Protein AF-A0A9J7M5E4-F1 (afdb_monomer_lite)

Sequence (323 aa):
MAKVKEAIEAEDEYDESFTDQPEGATCDPRTSIILPTDLKPAFHIVVKYMHDKWMELGYHLGLEHPDIIGTEKRFHGDTKACCRSVLSQWKDKNGRRATWIQLQKIVTETGNKDVSEKLQKKLCCFNEKYWKDPMDMAVFLSEDVVYDMYASSGDPQFMMYLESIVFGDYFTHALQVESNEQSEQQVAKSKELRESYDALNSEKARYLKLRMLKCRMMLKEENDRMERELGLIPAIEDNMPGPFKVIERESRQKNHDSGFESTATKSHTGSSADPSLARAKDKVPINDTVDELDEDSSSDEASYQTASDGESTDFNDVKWFEQ

Radius of gyration: 44.71 Å; chains: 1; bounding box: 123×90×119 Å

Organism: Branchiostoma floridae (NCBI:txid7739)

Foldseek 3Di:
DPPPPPDDPDDDPDDPDDDDDDPDDPDDPPDDLPPPPPCVVVLVLCLVPPLVVLLLLLVLLVHDPVVLVVLCVVVVNRSSSSSSVSLVVSCVVCPPNPHLVSSLVSCVVSVNPVSSVVSVVVSVVVCVVPPPDPLSVLVRDDPVRLVVVCVPPVDPVSVVVNCCRNCPPPVCPVCVVVVVVVVVVVVVVVVVVVVVVVVVVVVVVVVVVVVVVVVVVVVVVVVVVVCVVVCVPPPPPVPDPDDDDDPPDPPPPPPPPDDDDDDDDDDDDDDDDDDDDDDDDDDDDDDDDDDDDDDDDDDDDPDDDDDDDDDDDDPPDDDDDDD

Secondary structure (DSSP, 8-state):
--SSSSSSS-------------TT----SS----S----HHHHHHHHHHHGGGHHHHHHHTT--HHHHHHHHHHTTT-HHHHHHHHHHHHHHHHGGG--HHHHHHHHHHTT-HHHHHHHHHHHHHHHHHH-SSHHHHTTTS-HHHHHHHHHHH--HHHHHHHHHHHTTTHHHHHHHHHHHHHHHHHHHHHHHHHHHHHHHHHHHHHHHHHHHHHHHHHHHHHHHHHHHHTT-S----S---------------------------------------------PPP-------------------------------------

Structure (mmCIF, N/CA/C/O backbone):
data_AF-A0A9J7M5E4-F1
#
_entry.id   AF-A0A9J7M5E4-F1
#
loop_
_atom_site.group_PDB
_atom_site.id
_atom_site.type_symbol
_atom_site.label_atom_id
_atom_site.label_alt_id
_atom_site.label_comp_id
_atom_site.label_asym_id
_atom_site.label_entity_id
_atom_site.label_seq_id
_atom_site.pdbx_PDB_ins_code
_atom_site.Cartn_x
_atom_site.Cartn_y
_atom_site.Cartn_z
_atom_site.occupancy
_atom_site.B_iso_or_equiv
_atom_site.auth_seq_id
_atom_site.auth_comp_id
_atom_site.auth_asym_id
_atom_site.auth_atom_id
_atom_site.pdbx_PDB_model_num
ATOM 1 N N . MET A 1 1 ? 49.830 16.038 -19.938 1.00 50.06 1 MET A N 1
ATOM 2 C CA . MET A 1 1 ? 48.441 15.530 -19.925 1.00 50.06 1 MET A CA 1
ATOM 3 C C . MET A 1 1 ? 48.032 15.158 -18.498 1.00 50.06 1 MET A C 1
ATOM 5 O O . MET A 1 1 ? 47.937 13.985 -18.180 1.00 50.06 1 MET A O 1
ATOM 9 N N . ALA A 1 2 ? 47.851 16.146 -17.614 1.00 52.88 2 ALA A N 1
ATOM 10 C CA . ALA A 1 2 ? 47.502 15.905 -16.203 1.00 52.88 2 ALA A CA 1
ATOM 11 C C . ALA A 1 2 ? 46.585 17.001 -15.616 1.00 52.88 2 ALA A C 1
ATOM 13 O O . ALA A 1 2 ? 46.609 17.248 -14.421 1.00 52.88 2 ALA A O 1
ATOM 14 N N . LYS A 1 3 ? 45.806 17.698 -16.458 1.00 52.09 3 LYS A N 1
ATOM 15 C CA . LYS A 1 3 ? 44.914 18.798 -16.033 1.00 52.09 3 LYS A CA 1
ATOM 16 C C . LYS A 1 3 ? 43.505 18.741 -16.645 1.00 52.09 3 LYS A C 1
ATOM 18 O O . LYS A 1 3 ? 42.836 19.755 -16.728 1.00 52.09 3 LYS A O 1
ATOM 23 N N . VAL A 1 4 ? 43.056 17.568 -17.100 1.00 51.84 4 VAL A N 1
ATOM 24 C CA . VAL A 1 4 ? 41.719 17.400 -17.725 1.00 51.84 4 VAL A CA 1
ATOM 25 C C . VAL A 1 4 ? 40.828 16.445 -16.913 1.00 51.84 4 VAL A C 1
ATOM 27 O O . VAL A 1 4 ? 39.781 16.025 -17.377 1.00 51.84 4 VAL A O 1
ATOM 30 N N . LYS A 1 5 ? 41.222 16.076 -15.686 1.00 52.19 5 LYS A N 1
ATOM 31 C CA . LYS A 1 5 ? 40.488 15.084 -14.877 1.00 52.19 5 LYS A CA 1
ATOM 32 C C . LYS A 1 5 ? 39.751 15.660 -13.662 1.00 52.19 5 LYS A C 1
ATOM 34 O O . LYS A 1 5 ? 39.233 14.895 -12.865 1.00 52.19 5 LYS A O 1
ATOM 39 N N . GLU A 1 6 ? 39.687 16.980 -13.539 1.00 52.88 6 GLU A N 1
ATOM 40 C CA . GLU A 1 6 ? 39.149 17.684 -12.367 1.00 52.88 6 GLU A CA 1
ATOM 41 C C . GLU A 1 6 ? 38.099 18.713 -12.816 1.00 52.88 6 GLU A C 1
ATOM 43 O O . GLU A 1 6 ? 38.277 19.915 -12.665 1.00 52.88 6 GLU A O 1
ATOM 48 N N . ALA A 1 7 ? 37.054 18.243 -13.506 1.00 50.16 7 ALA A N 1
ATOM 49 C CA . ALA A 1 7 ? 35.954 19.099 -13.966 1.00 50.16 7 ALA A CA 1
ATOM 50 C C . ALA A 1 7 ? 34.604 18.366 -14.146 1.00 50.16 7 ALA A C 1
ATOM 52 O O . ALA A 1 7 ? 33.733 18.890 -14.824 1.00 50.16 7 ALA A O 1
ATOM 53 N N . ILE A 1 8 ? 34.412 17.158 -13.590 1.00 55.53 8 ILE A N 1
ATOM 54 C CA . ILE A 1 8 ? 33.174 16.362 -13.803 1.00 55.53 8 ILE A CA 1
ATOM 55 C C . ILE A 1 8 ? 32.394 16.103 -12.489 1.00 55.53 8 ILE A C 1
ATOM 57 O O . ILE A 1 8 ? 31.440 15.340 -12.476 1.00 55.53 8 ILE A O 1
ATOM 61 N N . GLU A 1 9 ? 32.730 16.755 -11.369 1.00 55.59 9 GLU A N 1
ATOM 62 C CA . GLU A 1 9 ? 32.043 16.520 -10.074 1.00 55.59 9 GLU A CA 1
ATOM 63 C C . GLU A 1 9 ? 31.266 17.722 -9.510 1.00 55.59 9 GLU A C 1
ATOM 65 O O . GLU A 1 9 ? 30.855 17.701 -8.354 1.00 55.59 9 GLU A O 1
ATOM 70 N N . ALA A 1 10 ? 31.006 18.759 -10.306 1.00 57.06 10 ALA A N 1
ATOM 71 C CA . ALA A 1 10 ? 30.236 19.916 -9.856 1.00 57.06 10 ALA A CA 1
ATOM 72 C C . ALA A 1 10 ? 29.068 20.183 -10.806 1.00 57.06 10 ALA A C 1
ATOM 74 O O . ALA A 1 10 ? 29.222 20.993 -11.705 1.00 57.06 10 ALA A O 1
ATOM 75 N N . GLU A 1 11 ? 27.954 19.466 -10.633 1.00 57.91 11 GLU A N 1
ATOM 76 C CA . GLU A 1 11 ? 26.596 19.882 -11.031 1.00 57.91 11 GLU A CA 1
ATOM 77 C C . GLU A 1 11 ? 25.598 18.767 -10.667 1.00 57.91 11 GLU A C 1
ATOM 79 O O . GLU A 1 11 ? 25.537 17.741 -11.332 1.00 57.91 11 GLU A O 1
ATOM 84 N N . ASP A 1 12 ? 24.875 18.942 -9.557 1.00 45.66 12 ASP A N 1
ATOM 85 C CA . ASP A 1 12 ? 23.551 18.342 -9.289 1.00 45.66 12 ASP A CA 1
ATOM 86 C C . ASP A 1 12 ? 22.913 19.055 -8.063 1.00 45.66 12 ASP A C 1
ATOM 88 O O . ASP A 1 12 ? 22.283 18.442 -7.199 1.00 45.66 12 ASP A O 1
ATOM 92 N N . GLU A 1 13 ? 23.093 20.381 -7.958 1.00 57.09 13 GLU A N 1
ATOM 93 C CA . GLU A 1 13 ? 22.303 21.232 -7.057 1.00 57.09 13 GLU A CA 1
ATOM 94 C C . GLU A 1 13 ? 21.035 21.637 -7.819 1.00 57.09 13 GLU A C 1
ATOM 96 O O . GLU A 1 13 ? 21.023 22.575 -8.612 1.00 57.09 13 GLU A O 1
ATOM 101 N N . TYR A 1 14 ? 19.991 20.819 -7.677 1.00 51.94 14 TYR A N 1
ATOM 102 C CA . TYR A 1 14 ? 18.705 21.025 -8.338 1.00 51.94 14 TYR A CA 1
ATOM 103 C C . TYR A 1 14 ? 17.905 22.090 -7.572 1.00 51.94 14 TYR A C 1
ATOM 105 O O . TYR A 1 14 ? 17.513 21.877 -6.426 1.00 51.94 14 TYR A O 1
ATOM 113 N N . ASP A 1 15 ? 17.680 23.227 -8.224 1.00 49.75 15 ASP A N 1
ATOM 114 C CA . ASP A 1 15 ? 16.858 24.351 -7.773 1.00 49.75 15 ASP A CA 1
ATOM 115 C C . ASP A 1 15 ? 15.370 23.932 -7.719 1.00 49.75 15 ASP A C 1
ATOM 117 O O . ASP A 1 15 ? 14.763 23.598 -8.740 1.00 49.75 15 ASP A O 1
ATOM 121 N N . GLU A 1 16 ? 14.782 23.897 -6.518 1.00 48.75 16 GLU A N 1
ATOM 122 C CA . GLU A 1 16 ? 13.350 23.647 -6.271 1.00 48.75 16 GLU A CA 1
ATOM 123 C C . GLU A 1 16 ? 12.501 24.917 -6.485 1.00 48.75 16 GLU A C 1
ATOM 125 O O . GLU A 1 16 ? 11.650 25.263 -5.662 1.00 48.75 16 GLU A O 1
ATOM 130 N N . SER A 1 17 ? 12.695 25.632 -7.591 1.00 61.62 17 SER A N 1
ATOM 131 C CA . SER A 1 17 ? 11.812 26.737 -7.961 1.00 61.62 17 SER A CA 1
ATOM 132 C C . SER A 1 17 ? 10.924 26.373 -9.157 1.00 61.62 17 SER A C 1
ATOM 134 O O . SER A 1 17 ? 11.393 26.034 -10.239 1.00 61.62 17 SER A O 1
ATOM 136 N N . PHE A 1 18 ? 9.609 26.521 -8.936 1.00 46.97 18 PHE A N 1
ATOM 137 C CA . PHE A 1 18 ? 8.551 26.758 -9.931 1.00 46.97 18 PHE A CA 1
ATOM 138 C C . PHE A 1 18 ? 7.698 25.566 -10.424 1.00 46.97 18 PHE A C 1
ATOM 140 O O . PHE A 1 18 ? 8.161 24.709 -11.167 1.00 46.97 18 PHE A O 1
ATOM 147 N N . THR A 1 19 ? 6.400 25.586 -10.078 1.00 43.44 19 THR A N 1
ATOM 148 C CA . THR A 1 19 ? 5.291 25.847 -11.028 1.00 43.44 19 THR A CA 1
ATOM 149 C C . THR A 1 19 ? 4.017 26.209 -10.261 1.00 43.44 19 THR A C 1
ATOM 151 O O . THR A 1 19 ? 3.543 25.412 -9.449 1.00 43.44 19 THR A O 1
ATOM 154 N N . ASP A 1 20 ? 3.460 27.381 -10.567 1.00 48.50 20 ASP A N 1
ATOM 155 C CA . ASP A 1 20 ? 2.118 27.817 -10.179 1.00 48.50 20 ASP A CA 1
ATOM 156 C C . ASP A 1 20 ? 1.051 26.802 -10.630 1.00 48.50 20 ASP A C 1
ATOM 158 O O . ASP A 1 20 ? 1.034 26.360 -11.783 1.00 48.50 20 ASP A O 1
ATOM 162 N N . GLN A 1 21 ? 0.163 26.414 -9.711 1.00 44.59 21 GLN A N 1
ATOM 163 C CA . GLN A 1 21 ? -0.993 25.569 -10.011 1.00 44.59 21 GLN A CA 1
ATOM 164 C C . GLN A 1 21 ? -2.113 26.396 -10.664 1.00 44.59 21 GLN A C 1
ATOM 166 O O . GLN A 1 21 ? -2.403 27.496 -10.195 1.00 44.59 21 GLN A O 1
ATOM 171 N N . PRO A 1 22 ? -2.812 25.867 -11.685 1.00 52.72 22 PRO A N 1
ATOM 172 C CA . PRO A 1 22 ? -4.042 26.471 -12.177 1.00 52.72 22 PRO A CA 1
ATOM 173 C C . PRO A 1 22 ? -5.178 26.268 -11.163 1.00 52.72 22 PRO A C 1
ATOM 175 O O . PRO A 1 22 ? -5.638 25.149 -10.923 1.00 52.72 22 PRO A O 1
ATOM 178 N N . GLU A 1 23 ? -5.634 27.371 -10.575 1.00 49.31 23 GLU A N 1
ATOM 179 C CA . GLU A 1 23 ? -6.859 27.453 -9.782 1.00 49.31 23 GLU A CA 1
ATOM 180 C C . GLU A 1 23 ? -8.067 27.225 -10.708 1.00 49.31 23 GLU A C 1
ATOM 182 O O . GLU A 1 23 ? -8.362 28.059 -11.562 1.00 49.31 23 GLU A O 1
ATOM 187 N N . GLY A 1 24 ? -8.759 26.085 -10.591 1.00 58.66 24 GLY A N 1
ATOM 188 C CA . GLY A 1 24 ? -10.016 25.897 -11.331 1.00 58.66 24 GLY A CA 1
ATOM 189 C C . GLY A 1 24 ? -10.541 24.479 -11.554 1.00 58.66 24 GLY A C 1
ATOM 190 O O . GLY A 1 24 ? -11.601 24.337 -12.155 1.00 58.66 24 GLY A O 1
ATOM 191 N N . ALA A 1 25 ? -9.872 23.420 -11.090 1.00 43.00 25 ALA A N 1
ATOM 192 C CA . ALA A 1 25 ? -10.435 22.070 -11.172 1.00 43.00 25 ALA A CA 1
ATOM 193 C C . ALA A 1 25 ? -11.274 21.762 -9.921 1.00 43.00 25 ALA A C 1
ATOM 195 O O . ALA A 1 25 ? -10.734 21.511 -8.844 1.00 43.00 25 ALA A O 1
ATOM 196 N N . THR A 1 26 ? -12.602 21.777 -10.050 1.00 51.16 26 THR A N 1
ATOM 197 C CA . THR A 1 26 ? -13.514 21.266 -9.020 1.00 51.16 26 THR A CA 1
ATOM 198 C C . THR A 1 26 ? -13.390 19.743 -8.964 1.00 51.16 26 THR A C 1
ATOM 200 O O . THR A 1 26 ? -14.006 19.025 -9.751 1.00 51.16 26 THR A O 1
ATOM 203 N N . CYS A 1 27 ? -12.541 19.252 -8.066 1.00 38.81 27 CYS A N 1
ATOM 204 C CA . CYS A 1 27 ? -12.394 17.830 -7.783 1.00 38.81 27 CYS A CA 1
ATOM 205 C C . CYS A 1 27 ? -13.574 17.349 -6.929 1.00 38.81 27 CYS A C 1
ATOM 207 O O . CYS A 1 27 ? -13.788 17.839 -5.821 1.00 38.81 27 CYS A O 1
ATOM 209 N N . ASP A 1 28 ? -14.323 16.384 -7.456 1.00 40.28 28 ASP A N 1
ATOM 210 C CA . ASP A 1 28 ? -15.361 15.645 -6.740 1.00 40.28 28 ASP A CA 1
ATOM 211 C C . ASP A 1 28 ? -14.744 14.934 -5.508 1.00 40.28 28 ASP A C 1
ATOM 213 O O . ASP A 1 28 ? -13.788 14.164 -5.661 1.00 40.28 28 ASP A O 1
ATOM 217 N N . PRO A 1 29 ? -15.213 15.205 -4.272 1.00 46.97 29 PRO A N 1
ATOM 218 C CA . PRO A 1 29 ? -14.564 14.741 -3.045 1.00 46.97 29 PRO A CA 1
ATOM 219 C C . PRO A 1 29 ? -14.827 13.268 -2.702 1.00 46.97 29 PRO A C 1
ATOM 221 O O . PRO A 1 29 ? -14.389 12.798 -1.652 1.00 46.97 29 PRO A O 1
ATOM 224 N N . ARG A 1 30 ? -15.518 12.503 -3.551 1.00 40.78 30 ARG A N 1
ATOM 225 C CA . ARG A 1 30 ? -15.749 11.077 -3.303 1.00 40.78 30 ARG A CA 1
ATOM 226 C C . ARG A 1 30 ? -14.789 10.235 -4.145 1.00 40.78 30 ARG A C 1
ATOM 228 O O . ARG A 1 30 ? -14.910 10.157 -5.362 1.00 40.78 30 ARG A O 1
ATOM 235 N N . THR A 1 31 ? -13.872 9.541 -3.462 1.00 45.09 31 THR A N 1
ATOM 236 C CA . THR A 1 31 ? -12.949 8.496 -3.977 1.00 45.09 31 THR A CA 1
ATOM 237 C C . THR A 1 31 ? -11.601 8.933 -4.577 1.00 45.09 31 THR A C 1
ATOM 239 O O . THR A 1 31 ? -11.056 8.265 -5.454 1.00 45.09 31 THR A O 1
ATOM 242 N N . SER A 1 32 ? -10.980 10.001 -4.068 1.00 41.41 32 SER A N 1
ATOM 243 C CA . SER A 1 32 ? -9.556 10.255 -4.345 1.00 41.41 32 SER A CA 1
ATOM 244 C C . SER A 1 32 ? -8.684 9.570 -3.294 1.00 41.41 32 SER A C 1
ATOM 246 O O . SER A 1 32 ? -8.347 10.155 -2.272 1.00 41.41 32 SER A O 1
ATOM 248 N N . ILE A 1 33 ? -8.337 8.310 -3.551 1.00 45.50 33 ILE A N 1
ATOM 249 C CA . ILE A 1 33 ? -7.267 7.588 -2.857 1.00 45.50 33 ILE A CA 1
ATOM 250 C C . ILE A 1 33 ? -5.978 8.393 -3.070 1.00 45.50 33 ILE A C 1
ATOM 252 O O . ILE A 1 33 ? -5.367 8.316 -4.137 1.00 45.50 33 ILE A O 1
ATOM 256 N N . ILE A 1 34 ? -5.569 9.201 -2.089 1.00 46.62 34 ILE A N 1
ATOM 257 C CA . ILE A 1 34 ? -4.291 9.924 -2.135 1.00 46.62 34 ILE A CA 1
ATOM 258 C C . ILE A 1 34 ? -3.190 8.941 -1.721 1.00 46.62 34 ILE A C 1
ATOM 260 O O . ILE A 1 34 ? -2.503 9.111 -0.718 1.00 46.62 34 ILE A O 1
ATOM 264 N N . LEU A 1 35 ? -2.987 7.891 -2.523 1.00 56.84 35 LEU A N 1
ATOM 265 C CA . LEU A 1 35 ? -1.634 7.357 -2.641 1.00 56.84 35 LEU A CA 1
ATOM 266 C C . LEU A 1 35 ? -0.756 8.518 -3.119 1.00 56.84 35 LEU A C 1
ATOM 268 O O . LEU A 1 35 ? -1.267 9.357 -3.868 1.00 56.84 35 LEU A O 1
ATOM 272 N N . PRO A 1 36 ? 0.523 8.609 -2.711 1.00 60.75 36 PRO A N 1
ATOM 273 C CA . PRO A 1 36 ? 1.430 9.613 -3.245 1.00 60.75 36 PRO A CA 1
ATOM 274 C C . PRO A 1 36 ? 1.424 9.527 -4.773 1.00 60.75 36 PRO A C 1
ATOM 276 O O . PRO A 1 36 ? 2.106 8.708 -5.382 1.00 60.75 36 PRO A O 1
ATOM 279 N N . THR A 1 37 ? 0.611 10.381 -5.393 1.00 67.62 37 THR A N 1
ATOM 280 C CA . THR A 1 37 ? 0.488 10.547 -6.844 1.00 67.62 37 THR A CA 1
ATOM 281 C C . THR A 1 37 ? 1.801 11.047 -7.418 1.00 67.62 37 THR A C 1
ATOM 283 O O . THR A 1 37 ? 2.073 10.923 -8.618 1.00 67.62 37 THR A O 1
ATOM 286 N N . ASP A 1 38 ? 2.647 11.581 -6.542 1.00 88.69 38 ASP A N 1
ATOM 287 C CA . ASP A 1 38 ? 3.991 11.951 -6.875 1.00 88.69 38 ASP A CA 1
ATOM 288 C C . ASP A 1 38 ? 4.930 10.737 -6.914 1.00 88.69 38 ASP A C 1
ATOM 290 O O . ASP A 1 38 ? 5.564 10.353 -5.934 1.00 88.69 38 ASP A O 1
ATOM 294 N N . LEU A 1 39 ? 5.050 10.156 -8.107 1.00 94.31 39 LEU A N 1
ATOM 295 C CA . LEU A 1 39 ? 6.061 9.152 -8.440 1.00 94.31 39 LEU A CA 1
ATOM 296 C C . LEU A 1 39 ? 7.471 9.746 -8.612 1.00 94.31 39 LEU A C 1
ATOM 298 O O . LEU A 1 39 ? 8.421 8.984 -8.798 1.00 94.31 39 LEU A O 1
ATOM 302 N N . LYS A 1 40 ? 7.657 11.078 -8.562 1.00 95.12 40 LYS A N 1
ATOM 303 C CA . LYS A 1 40 ? 8.977 11.702 -8.779 1.00 95.12 40 LYS A CA 1
ATOM 304 C C . LYS A 1 40 ? 10.061 11.167 -7.831 1.00 95.12 40 LYS A C 1
ATOM 306 O O . LYS A 1 40 ? 11.149 10.866 -8.331 1.00 95.12 40 LYS A O 1
ATOM 311 N N . PRO A 1 41 ? 9.822 10.976 -6.515 1.00 95.19 41 PRO A N 1
ATOM 312 C CA . PRO A 1 41 ? 10.839 10.427 -5.618 1.00 95.19 41 PRO A CA 1
ATOM 313 C C . PRO A 1 41 ? 11.220 8.990 -5.986 1.00 95.19 41 PRO A C 1
ATOM 315 O O . PRO A 1 41 ? 12.394 8.624 -5.921 1.00 95.19 41 PRO A O 1
ATOM 318 N N . ALA A 1 42 ? 10.240 8.189 -6.414 1.00 96.12 42 ALA A N 1
ATOM 319 C CA . ALA A 1 42 ? 10.462 6.824 -6.873 1.00 96.12 42 ALA A CA 1
ATOM 320 C C . ALA A 1 42 ? 11.323 6.810 -8.143 1.00 96.12 42 ALA A C 1
ATOM 322 O O . ALA A 1 42 ? 12.326 6.101 -8.212 1.00 96.12 42 ALA A O 1
ATOM 323 N N . PHE A 1 43 ? 10.989 7.663 -9.115 1.00 97.50 43 PHE A N 1
ATOM 324 C CA . PHE A 1 43 ? 11.748 7.795 -10.357 1.00 97.50 43 PHE A CA 1
ATOM 325 C C . PHE A 1 43 ? 13.179 8.245 -10.104 1.00 97.50 43 PHE A C 1
ATOM 327 O O . PHE A 1 43 ? 14.097 7.699 -10.706 1.00 97.50 43 PHE A O 1
ATOM 334 N N . HIS A 1 44 ? 13.397 9.179 -9.177 1.00 97.25 44 HIS A N 1
ATOM 335 C CA . HIS A 1 44 ? 14.745 9.604 -8.815 1.00 97.25 44 HIS A CA 1
ATOM 336 C C . HIS A 1 44 ? 15.591 8.437 -8.281 1.00 97.25 44 HIS A C 1
ATOM 338 O O . HIS A 1 44 ? 16.744 8.283 -8.679 1.00 97.25 44 HIS A O 1
ATOM 344 N N . ILE A 1 45 ? 15.020 7.579 -7.427 1.00 97.75 45 ILE A N 1
ATOM 345 C CA . ILE A 1 45 ? 15.709 6.385 -6.916 1.00 97.75 45 ILE A CA 1
ATOM 346 C C . ILE A 1 45 ? 16.045 5.428 -8.066 1.00 97.75 45 ILE A C 1
ATOM 348 O O . ILE A 1 45 ? 17.194 5.000 -8.181 1.00 97.75 45 ILE A O 1
ATOM 352 N N . VAL A 1 46 ? 15.082 5.125 -8.940 1.00 98.06 46 VAL A N 1
ATOM 353 C CA . VAL A 1 46 ? 15.305 4.203 -10.065 1.00 98.06 46 VAL A CA 1
ATOM 354 C C . VAL A 1 46 ? 16.352 4.753 -11.033 1.00 98.06 46 VAL A C 1
ATOM 356 O O . VAL A 1 46 ? 17.297 4.046 -11.357 1.00 98.06 46 VAL A O 1
ATOM 359 N N . VAL A 1 47 ? 16.273 6.024 -11.431 1.00 98.06 47 VAL A N 1
ATOM 360 C CA . VAL A 1 47 ? 17.269 6.643 -12.325 1.00 98.06 47 VAL A CA 1
ATOM 361 C C . VAL A 1 47 ? 18.657 6.632 -11.684 1.00 98.06 47 VAL A C 1
ATOM 363 O O . VAL A 1 47 ? 19.641 6.279 -12.331 1.00 98.06 47 VAL A O 1
ATOM 366 N N . LYS A 1 48 ? 18.759 6.952 -10.391 1.00 97.94 48 LYS A N 1
ATOM 367 C CA . LYS A 1 48 ? 20.046 6.980 -9.688 1.00 97.94 48 LYS A CA 1
ATOM 368 C C . LYS A 1 48 ? 20.744 5.618 -9.678 1.00 97.94 48 LYS A C 1
ATOM 370 O O . LYS A 1 48 ? 21.957 5.576 -9.854 1.00 97.94 48 LYS A O 1
ATOM 375 N N . TYR A 1 49 ? 20.001 4.528 -9.489 1.00 98.00 49 TYR A N 1
ATOM 376 C CA . TYR A 1 49 ? 20.582 3.195 -9.277 1.00 98.00 49 TYR A CA 1
ATOM 377 C C . TYR A 1 49 ? 20.427 2.217 -10.453 1.00 98.00 49 TYR A C 1
ATOM 379 O O . TYR A 1 49 ? 21.109 1.199 -10.469 1.00 98.00 49 TYR A O 1
ATOM 387 N N . MET A 1 50 ? 19.560 2.498 -11.428 1.00 97.25 50 MET A N 1
ATOM 388 C CA . MET A 1 50 ? 19.245 1.609 -12.558 1.00 97.25 50 MET A CA 1
ATOM 389 C C . MET A 1 50 ? 19.339 2.297 -13.925 1.00 97.25 50 MET A C 1
ATOM 391 O O . MET A 1 50 ? 18.799 1.779 -14.902 1.00 97.25 50 MET A O 1
ATOM 395 N N . HIS A 1 51 ? 20.014 3.446 -14.035 1.00 97.12 51 HIS A N 1
ATOM 396 C CA . HIS A 1 51 ? 20.191 4.102 -15.335 1.00 97.12 51 HIS A CA 1
ATOM 397 C C . HIS A 1 51 ? 20.885 3.198 -16.360 1.00 97.12 51 HIS A C 1
ATOM 399 O O . HIS A 1 51 ? 20.504 3.245 -17.517 1.00 97.12 51 HIS A O 1
ATOM 405 N N . ASP A 1 52 ? 21.809 2.319 -15.965 1.00 97.44 52 ASP A N 1
ATOM 406 C CA . ASP A 1 52 ? 22.520 1.443 -16.912 1.00 97.44 52 ASP A CA 1
ATOM 407 C C . ASP A 1 52 ? 21.655 0.314 -17.499 1.00 97.44 52 ASP A C 1
ATOM 409 O O . ASP A 1 52 ? 21.916 -0.158 -18.602 1.00 97.44 52 ASP A O 1
ATOM 413 N N . LYS A 1 53 ? 20.601 -0.112 -16.789 1.00 97.31 53 LYS A N 1
ATOM 414 C CA 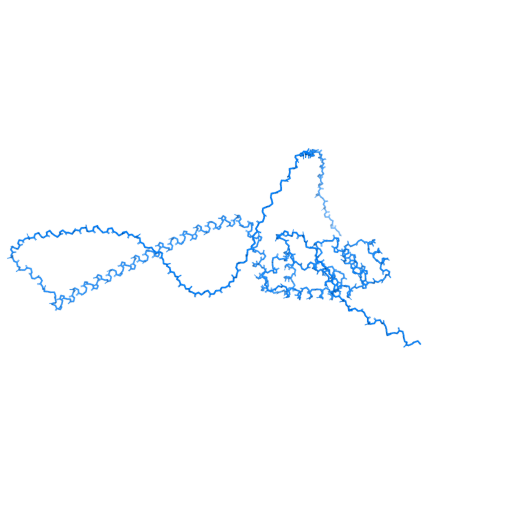. LYS A 1 53 ? 19.700 -1.214 -17.194 1.00 97.31 53 LYS A CA 1
ATOM 415 C C . LYS A 1 53 ? 18.323 -0.720 -17.637 1.00 97.31 53 LYS A C 1
ATOM 417 O O . LYS A 1 53 ? 17.322 -1.428 -17.541 1.00 97.31 53 LYS A O 1
ATOM 422 N N . TRP A 1 54 ? 18.256 0.520 -18.105 1.00 97.94 54 TRP A N 1
ATOM 423 C CA . TRP A 1 54 ? 16.995 1.184 -18.416 1.00 97.94 54 TRP A CA 1
ATOM 424 C C . TRP A 1 54 ? 16.193 0.495 -19.535 1.00 97.94 54 TRP A C 1
ATOM 426 O O . TRP A 1 54 ? 14.965 0.531 -19.507 1.00 97.94 54 TRP A O 1
ATOM 436 N N . MET A 1 55 ? 16.863 -0.161 -20.491 1.00 97.94 55 MET A N 1
ATOM 437 C CA . MET A 1 55 ? 16.196 -0.910 -21.564 1.00 97.94 55 MET A CA 1
ATOM 438 C C . MET A 1 55 ? 15.466 -2.143 -21.028 1.00 97.94 55 MET A C 1
ATOM 440 O O . MET A 1 55 ? 14.305 -2.357 -21.361 1.00 97.94 55 MET A O 1
ATOM 444 N N . GLU A 1 56 ? 16.135 -2.928 -20.177 1.00 98.25 56 GLU A N 1
ATOM 445 C CA . GLU A 1 56 ? 15.563 -4.116 -19.530 1.00 98.25 56 GLU A CA 1
ATOM 446 C C . GLU A 1 56 ? 14.337 -3.729 -18.699 1.00 98.25 56 GLU A C 1
ATOM 448 O O . GLU A 1 56 ? 13.264 -4.315 -18.843 1.00 98.25 56 GLU A O 1
ATOM 453 N N . LEU A 1 57 ? 14.469 -2.645 -17.929 1.00 97.94 57 LEU A N 1
ATOM 454 C CA . LEU A 1 57 ? 13.362 -2.052 -17.193 1.00 97.94 57 LEU A CA 1
ATOM 455 C C . LEU A 1 57 ? 12.203 -1.652 -18.124 1.00 97.94 57 LEU A C 1
ATOM 457 O O . LEU A 1 57 ? 11.052 -1.934 -17.810 1.00 97.94 57 LEU A O 1
ATOM 461 N N . GLY A 1 58 ? 12.486 -1.040 -19.279 1.00 97.88 58 GLY A N 1
ATOM 462 C CA . GLY A 1 58 ? 11.473 -0.674 -20.275 1.00 97.88 58 GLY A CA 1
ATOM 463 C C . GLY A 1 58 ? 10.636 -1.861 -20.761 1.00 97.88 58 GLY A C 1
ATOM 464 O O . GLY A 1 58 ? 9.412 -1.745 -20.846 1.00 97.88 58 GLY A O 1
ATOM 465 N N . TYR A 1 59 ? 11.264 -3.016 -21.007 1.00 98.25 59 TYR A N 1
ATOM 466 C CA . TYR A 1 59 ? 10.538 -4.233 -21.391 1.00 98.25 59 TYR A CA 1
ATOM 467 C C . TYR A 1 59 ? 9.649 -4.755 -20.261 1.00 98.25 59 TYR A C 1
ATOM 469 O O . TYR A 1 59 ? 8.487 -5.077 -20.504 1.00 98.25 59 TYR A O 1
ATOM 477 N N . HIS A 1 60 ? 10.150 -4.792 -19.021 1.00 97.94 60 HIS A N 1
ATOM 478 C CA . HIS A 1 60 ? 9.349 -5.221 -17.868 1.00 97.94 60 HIS A CA 1
ATOM 479 C C . HIS A 1 60 ? 8.209 -4.245 -17.531 1.00 97.94 60 HIS A C 1
ATOM 481 O O . HIS A 1 60 ? 7.178 -4.655 -17.004 1.00 97.94 60 HIS A O 1
ATOM 487 N N . LEU A 1 61 ? 8.347 -2.965 -17.888 1.00 97.38 61 LEU A N 1
ATOM 488 C CA . LEU A 1 61 ? 7.274 -1.968 -17.811 1.00 97.38 61 LEU A CA 1
ATOM 489 C C . LEU A 1 61 ? 6.200 -2.151 -18.905 1.00 97.38 61 LEU A C 1
ATOM 491 O O . LEU A 1 61 ? 5.203 -1.426 -18.906 1.00 97.38 61 LEU A O 1
ATOM 495 N N . GLY A 1 62 ? 6.381 -3.096 -19.835 1.00 97.38 62 GLY A N 1
ATOM 496 C CA . GLY A 1 62 ? 5.448 -3.358 -20.931 1.00 97.38 62 GLY A CA 1
ATOM 497 C C . GLY A 1 62 ? 5.467 -2.281 -22.021 1.00 97.38 62 GLY A C 1
ATOM 498 O O . GLY A 1 62 ? 4.444 -2.050 -22.677 1.00 97.38 62 GLY A O 1
ATOM 499 N N . LEU A 1 63 ? 6.593 -1.577 -22.188 1.00 97.75 63 LEU A N 1
ATOM 500 C CA . LEU A 1 63 ? 6.813 -0.699 -23.338 1.00 97.75 63 LEU A CA 1
ATOM 501 C C . LEU A 1 63 ? 7.225 -1.524 -24.557 1.00 97.75 63 LEU A C 1
ATOM 503 O O . LEU A 1 63 ? 7.882 -2.560 -24.436 1.00 97.75 63 LEU A O 1
ATOM 507 N N . GLU A 1 64 ? 6.835 -1.067 -25.742 1.00 97.94 64 GLU A N 1
ATOM 508 C CA . GLU A 1 64 ? 7.168 -1.772 -26.972 1.00 97.94 64 GLU A CA 1
ATOM 509 C C . GLU A 1 64 ? 8.621 -1.493 -27.380 1.00 97.94 64 GLU A C 1
ATOM 511 O O . GLU A 1 64 ? 9.175 -0.421 -27.128 1.00 97.94 64 GLU A O 1
ATOM 516 N N . HIS A 1 65 ? 9.251 -2.459 -28.053 1.00 97.94 65 HIS A N 1
ATOM 517 C CA . HIS A 1 65 ? 10.626 -2.317 -28.538 1.00 97.94 65 HIS A CA 1
ATOM 518 C C . HIS A 1 65 ? 10.866 -1.027 -29.359 1.00 97.94 65 HIS A C 1
ATOM 520 O O . HIS A 1 65 ? 11.884 -0.368 -29.126 1.00 97.94 65 HIS A O 1
ATOM 526 N N . PRO A 1 66 ? 9.960 -0.603 -30.271 1.00 98.12 66 PRO A N 1
ATOM 527 C CA . PRO A 1 66 ? 10.132 0.643 -31.016 1.00 98.12 66 PRO A CA 1
ATOM 528 C C . PRO A 1 66 ? 10.197 1.890 -30.124 1.00 98.12 66 PRO A C 1
ATOM 530 O O . PRO A 1 66 ? 10.995 2.783 -30.411 1.00 98.12 66 PRO A O 1
ATOM 533 N N . ASP A 1 67 ? 9.426 1.938 -29.034 1.00 97.88 67 ASP A N 1
ATOM 534 C CA . ASP A 1 67 ? 9.401 3.072 -28.100 1.00 97.88 67 ASP A CA 1
ATOM 535 C C . ASP A 1 67 ? 10.716 3.175 -27.314 1.00 97.88 67 ASP A C 1
ATOM 537 O O . ASP A 1 67 ? 11.294 4.257 -27.154 1.00 97.88 67 ASP A O 1
ATOM 541 N N . ILE A 1 68 ? 11.246 2.024 -26.887 1.00 97.81 68 ILE A N 1
ATOM 542 C CA . ILE A 1 68 ? 12.529 1.926 -26.179 1.00 97.81 68 ILE A CA 1
ATOM 543 C C . ILE A 1 68 ? 13.668 2.408 -27.091 1.00 97.81 68 ILE A C 1
ATOM 545 O O . ILE A 1 68 ? 14.435 3.294 -26.711 1.00 97.81 68 ILE A O 1
ATOM 549 N N . ILE A 1 69 ? 13.737 1.911 -28.329 1.00 97.50 69 ILE A N 1
ATOM 550 C CA . ILE A 1 69 ? 14.753 2.333 -29.309 1.00 97.50 69 ILE A CA 1
ATOM 551 C C . ILE A 1 69 ? 14.569 3.802 -29.720 1.00 97.50 69 ILE A C 1
ATOM 553 O O . ILE A 1 69 ? 15.545 4.526 -29.935 1.00 97.50 69 ILE A O 1
ATOM 557 N N . GLY A 1 70 ? 13.325 4.277 -29.818 1.00 97.44 70 GLY A N 1
ATOM 558 C CA . GLY A 1 70 ? 13.022 5.686 -30.064 1.00 97.44 70 GLY A CA 1
ATOM 559 C C . GLY A 1 70 ? 13.578 6.593 -28.965 1.00 97.44 70 GLY A C 1
ATOM 560 O O . GLY A 1 70 ? 14.122 7.661 -29.256 1.00 97.44 70 GLY A O 1
ATOM 561 N N . THR A 1 71 ? 13.511 6.134 -27.715 1.00 97.12 71 THR A N 1
ATOM 562 C CA . THR A 1 71 ? 14.055 6.836 -26.549 1.00 97.12 71 THR A CA 1
ATOM 563 C C . THR A 1 71 ? 15.583 6.896 -26.594 1.00 97.12 71 THR A C 1
ATOM 565 O O . THR A 1 71 ? 16.150 7.978 -26.443 1.00 97.12 71 THR A O 1
ATOM 568 N N . GLU A 1 72 ? 16.250 5.779 -26.899 1.00 97.06 72 GLU A N 1
ATOM 569 C CA . GLU A 1 72 ? 17.713 5.729 -27.055 1.00 97.06 72 GLU A CA 1
ATOM 570 C C . GLU A 1 72 ? 18.210 6.726 -28.111 1.00 97.06 72 GLU A C 1
ATOM 572 O O . GLU A 1 72 ? 19.140 7.501 -27.875 1.00 97.06 72 GLU A O 1
ATOM 577 N N . LYS A 1 73 ? 17.544 6.750 -29.274 1.00 97.19 73 LYS A N 1
ATOM 578 C CA . LYS A 1 73 ? 17.883 7.659 -30.376 1.00 97.19 73 LYS A CA 1
ATOM 579 C C . LYS A 1 73 ? 17.671 9.124 -30.009 1.00 97.19 73 LYS A C 1
ATOM 581 O O . LYS A 1 73 ? 18.449 9.966 -30.450 1.00 97.19 73 LYS A O 1
ATOM 586 N N . ARG A 1 74 ? 16.631 9.434 -29.225 1.00 97.31 74 ARG A N 1
ATOM 587 C CA . ARG A 1 74 ? 16.286 10.808 -28.831 1.00 97.31 74 ARG A CA 1
ATOM 588 C C . ARG A 1 74 ? 17.311 11.418 -27.875 1.00 97.31 74 ARG A C 1
ATOM 590 O O . ARG A 1 74 ? 17.596 12.604 -27.994 1.00 97.31 74 ARG A O 1
ATOM 597 N N . PHE A 1 75 ? 17.846 10.636 -26.939 1.00 96.50 75 PHE A N 1
ATOM 598 C CA . PHE A 1 75 ? 18.748 11.138 -25.894 1.00 96.50 75 PHE A CA 1
ATOM 599 C C . PHE A 1 75 ? 20.228 10.802 -26.136 1.00 96.50 75 PHE A C 1
ATOM 601 O O . PHE A 1 75 ? 21.052 10.999 -25.248 1.00 96.50 75 PHE A O 1
ATOM 608 N N . HIS A 1 76 ? 20.580 10.327 -27.337 1.00 93.56 76 HIS A N 1
ATOM 609 C CA . HIS A 1 76 ? 21.964 10.140 -27.799 1.00 93.56 76 HIS A CA 1
ATOM 610 C C . HIS A 1 76 ? 22.878 9.362 -26.831 1.00 93.56 76 HIS A C 1
ATOM 612 O O . HIS A 1 76 ? 24.076 9.625 -26.755 1.00 93.56 76 HIS A O 1
ATOM 618 N N . GLY A 1 77 ? 22.324 8.390 -26.103 1.00 89.38 77 GLY A N 1
ATOM 619 C CA . GLY A 1 77 ? 23.084 7.558 -25.167 1.00 89.38 77 GLY A CA 1
ATOM 620 C C . GLY A 1 77 ? 23.234 8.114 -23.746 1.00 89.38 77 GLY A C 1
ATOM 621 O O . GLY A 1 77 ? 23.913 7.481 -22.942 1.00 89.38 77 GLY A O 1
ATOM 622 N N . ASP A 1 78 ? 22.590 9.233 -23.388 1.00 97.50 78 ASP A N 1
ATOM 623 C CA . ASP A 1 78 ? 22.442 9.613 -21.976 1.00 97.50 78 ASP A CA 1
ATOM 624 C C . ASP A 1 78 ? 21.496 8.624 -21.276 1.00 97.50 78 ASP A C 1
ATOM 626 O O . ASP A 1 78 ? 20.268 8.692 -21.393 1.00 97.50 78 ASP A O 1
ATOM 630 N N . THR A 1 79 ? 22.084 7.680 -20.544 1.00 97.62 79 THR A N 1
ATOM 631 C CA . THR A 1 79 ? 21.376 6.593 -19.862 1.00 97.62 79 THR A CA 1
ATOM 632 C C . THR A 1 79 ? 20.431 7.099 -18.772 1.00 97.62 79 THR A C 1
ATOM 634 O O . THR A 1 79 ? 19.347 6.535 -18.593 1.00 97.62 79 THR A O 1
ATOM 637 N N . LYS A 1 80 ? 20.770 8.196 -18.078 1.00 97.81 80 LYS A N 1
ATOM 638 C CA . LYS A 1 80 ? 19.896 8.793 -17.056 1.00 97.81 80 LYS A CA 1
ATOM 639 C C . LYS A 1 80 ? 18.669 9.426 -17.707 1.00 97.81 80 LYS A C 1
ATOM 641 O O . LYS A 1 80 ? 17.548 9.193 -17.244 1.00 97.81 80 LYS A O 1
ATOM 646 N N . ALA A 1 81 ? 18.863 10.182 -18.789 1.00 97.81 81 ALA A N 1
ATOM 647 C CA . ALA A 1 81 ? 17.764 10.786 -19.540 1.00 97.81 81 ALA A CA 1
ATOM 648 C C . ALA A 1 81 ? 16.862 9.723 -20.190 1.00 97.81 81 ALA A C 1
ATOM 650 O O . ALA A 1 81 ? 15.634 9.816 -20.087 1.00 97.81 81 ALA A O 1
ATOM 651 N N . CYS A 1 82 ? 17.451 8.665 -20.763 1.00 98.12 82 CYS A N 1
ATOM 652 C CA . CYS A 1 82 ? 16.705 7.533 -21.316 1.00 98.12 82 CYS A CA 1
ATOM 653 C C . CYS A 1 82 ? 15.844 6.846 -20.247 1.00 98.12 82 CYS A C 1
ATOM 655 O O . CYS A 1 82 ? 14.641 6.668 -20.441 1.00 98.12 82 CYS A O 1
ATOM 657 N N . CYS A 1 83 ? 16.431 6.529 -19.086 1.00 98.31 83 CYS A N 1
ATOM 658 C CA . CYS A 1 83 ? 15.723 5.902 -17.969 1.00 98.31 83 CYS A CA 1
ATOM 659 C C . CYS A 1 83 ? 14.546 6.755 -17.480 1.00 98.31 83 CYS A C 1
ATOM 661 O O . CYS A 1 83 ? 13.426 6.263 -17.325 1.00 98.31 83 CYS A O 1
ATOM 663 N N . ARG A 1 84 ? 14.760 8.066 -17.314 1.00 98.31 84 ARG A N 1
ATOM 664 C CA . ARG A 1 84 ? 13.700 8.998 -16.908 1.00 98.31 84 ARG A CA 1
ATOM 665 C C . ARG A 1 84 ? 12.577 9.084 -17.944 1.00 98.31 84 ARG A C 1
ATOM 667 O O . ARG A 1 84 ? 11.407 9.179 -17.565 1.00 98.31 84 ARG A O 1
ATOM 674 N N . SER A 1 85 ? 12.909 9.040 -19.234 1.00 98.19 85 SER A N 1
ATOM 675 C CA . SER A 1 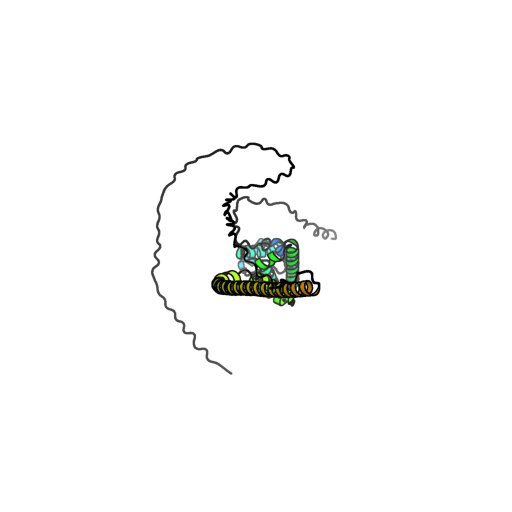85 ? 11.914 9.066 -20.307 1.00 98.19 85 SER A CA 1
ATOM 676 C C . SER A 1 85 ? 11.090 7.779 -20.365 1.00 98.19 85 SER A C 1
ATOM 678 O O . SER A 1 85 ? 9.869 7.875 -20.459 1.00 98.19 85 SER A O 1
ATOM 680 N N . VAL A 1 86 ? 11.712 6.606 -20.208 1.00 98.25 86 VAL A N 1
ATOM 681 C CA . VAL A 1 86 ? 11.010 5.313 -20.115 1.00 98.25 86 VAL A CA 1
ATOM 682 C C . VAL A 1 86 ? 10.023 5.287 -18.945 1.00 98.25 86 VAL A C 1
ATOM 684 O O . VAL A 1 86 ? 8.864 4.915 -19.121 1.00 98.25 86 VAL A O 1
ATOM 687 N N . LEU A 1 87 ? 10.434 5.757 -17.764 1.00 98.25 87 LEU A N 1
ATOM 688 C CA . LEU A 1 87 ? 9.550 5.843 -16.595 1.00 98.25 87 LEU A CA 1
ATOM 689 C C . LEU A 1 87 ? 8.375 6.808 -16.814 1.00 98.25 87 LEU A C 1
ATOM 691 O O . LEU A 1 87 ? 7.262 6.546 -16.358 1.00 98.25 87 LEU A O 1
ATOM 695 N N . SER A 1 88 ? 8.614 7.910 -17.530 1.00 97.44 88 SER A N 1
ATOM 696 C CA . SER A 1 88 ? 7.566 8.879 -17.870 1.00 97.44 88 SER A CA 1
ATOM 697 C C . SER A 1 88 ? 6.556 8.278 -18.851 1.00 97.44 88 SER A C 1
ATOM 699 O O . SER A 1 88 ? 5.362 8.322 -18.581 1.00 97.44 88 SER A O 1
ATOM 701 N N . GLN A 1 89 ? 7.023 7.608 -19.910 1.00 97.75 89 GLN A N 1
ATOM 702 C CA . GLN A 1 89 ? 6.153 6.909 -20.865 1.00 97.75 89 GLN A CA 1
ATOM 703 C C . GLN A 1 89 ? 5.318 5.815 -20.189 1.00 97.75 89 GLN A C 1
ATOM 705 O O . GLN A 1 89 ? 4.126 5.687 -20.458 1.00 97.75 89 GLN A O 1
ATOM 710 N N . TRP A 1 90 ? 5.915 5.051 -19.269 1.00 97.81 90 TRP A N 1
ATOM 711 C CA . TRP A 1 90 ? 5.181 4.061 -18.480 1.00 97.81 90 TRP A CA 1
ATOM 712 C C . TRP A 1 90 ? 4.070 4.696 -17.635 1.00 97.81 90 TRP A C 1
ATOM 714 O O . TRP A 1 90 ? 2.956 4.165 -17.585 1.00 97.81 90 TRP A O 1
ATOM 724 N N . LYS A 1 91 ? 4.351 5.837 -16.991 1.00 96.81 91 LYS A N 1
ATOM 725 C CA . LYS A 1 91 ? 3.347 6.588 -16.230 1.00 96.81 91 LYS A CA 1
ATOM 726 C C . LYS A 1 91 ? 2.223 7.079 -17.133 1.00 96.81 91 LYS A C 1
ATOM 728 O O . LYS A 1 91 ? 1.062 6.909 -16.778 1.00 96.81 91 LYS A O 1
ATOM 733 N N . ASP A 1 92 ? 2.556 7.639 -18.290 1.00 96.62 92 ASP A N 1
ATOM 734 C CA . ASP A 1 92 ? 1.573 8.163 -19.239 1.00 96.62 92 ASP A CA 1
ATOM 735 C C . ASP A 1 92 ? 0.674 7.040 -19.782 1.00 96.62 92 ASP A C 1
ATOM 737 O O . ASP A 1 92 ? -0.545 7.197 -19.840 1.00 96.62 92 ASP A O 1
ATOM 741 N N . LYS A 1 93 ? 1.249 5.865 -20.076 1.00 96.62 93 LYS A N 1
ATOM 742 C CA . LYS A 1 93 ? 0.517 4.677 -20.549 1.00 96.62 93 LYS A CA 1
ATOM 743 C C . LYS A 1 93 ? -0.436 4.099 -19.496 1.00 96.62 93 LYS A C 1
ATOM 745 O O . LYS A 1 93 ? -1.528 3.656 -19.838 1.00 96.62 93 LYS A O 1
ATOM 750 N N . ASN A 1 94 ? -0.038 4.085 -18.222 1.00 94.75 94 ASN A N 1
ATOM 751 C CA . ASN A 1 94 ? -0.830 3.483 -17.140 1.00 94.75 94 ASN A CA 1
ATOM 752 C C . ASN A 1 94 ? -1.717 4.489 -16.382 1.00 94.75 94 ASN A C 1
ATOM 754 O O . ASN A 1 94 ? -2.622 4.088 -15.643 1.00 94.75 94 ASN A O 1
ATOM 758 N N . GLY A 1 95 ? -1.481 5.792 -16.544 1.00 93.94 95 GLY A N 1
ATOM 759 C CA . GLY A 1 95 ? -2.228 6.865 -15.894 1.00 93.94 95 GLY A CA 1
ATOM 760 C C . GLY A 1 95 ? -2.282 6.695 -14.375 1.00 93.94 95 GLY A C 1
ATOM 761 O O . GLY A 1 95 ? -1.261 6.568 -13.703 1.00 93.94 95 GLY A O 1
ATOM 762 N N . ARG A 1 96 ? -3.501 6.643 -13.821 1.00 89.81 96 ARG A N 1
ATOM 763 C CA . ARG A 1 96 ? -3.740 6.447 -12.377 1.00 89.81 96 ARG A CA 1
ATOM 764 C C . ARG A 1 96 ? -3.320 5.073 -11.853 1.00 89.81 96 ARG A C 1
ATOM 766 O O . ARG A 1 96 ? -3.166 4.914 -10.649 1.00 89.81 96 ARG A O 1
ATOM 773 N N . ARG A 1 97 ? -3.138 4.083 -12.733 1.00 89.25 97 ARG A N 1
ATOM 774 C CA . ARG A 1 97 ? -2.697 2.739 -12.334 1.00 89.25 97 ARG A CA 1
ATOM 775 C C . ARG A 1 97 ? -1.196 2.683 -12.066 1.00 89.25 97 ARG A C 1
ATOM 777 O O . ARG A 1 97 ? -0.764 1.742 -11.417 1.00 89.25 97 ARG A O 1
ATOM 784 N N . ALA A 1 98 ? -0.424 3.675 -12.516 1.00 94.56 98 ALA A N 1
ATOM 785 C CA . ALA A 1 98 ? 0.999 3.777 -12.225 1.00 94.56 98 ALA A CA 1
ATOM 786 C C . ALA A 1 98 ? 1.209 4.083 -10.732 1.00 94.56 98 ALA A C 1
ATOM 788 O O . ALA A 1 98 ? 1.161 5.237 -10.306 1.00 94.56 98 ALA A O 1
ATOM 789 N N . THR A 1 99 ? 1.426 3.045 -9.926 1.00 93.81 99 THR A N 1
ATOM 790 C CA . THR A 1 99 ? 1.657 3.176 -8.481 1.00 93.81 99 THR A CA 1
ATOM 791 C C . THR A 1 99 ? 3.093 2.831 -8.107 1.00 93.81 99 THR A C 1
ATOM 793 O O . THR A 1 99 ? 3.801 2.116 -8.820 1.00 93.81 99 THR A O 1
ATOM 796 N N . TRP A 1 100 ? 3.531 3.321 -6.944 1.00 94.25 100 TRP A N 1
ATOM 797 C CA . TRP A 1 100 ? 4.859 3.019 -6.401 1.00 94.25 100 TRP A CA 1
ATOM 798 C C . TRP A 1 100 ? 5.059 1.508 -6.199 1.00 94.25 100 TRP A C 1
ATOM 800 O O . TRP A 1 100 ? 6.135 0.982 -6.471 1.00 94.25 100 TRP A O 1
ATOM 810 N N . ILE A 1 101 ? 3.994 0.810 -5.795 1.00 92.75 101 ILE A N 1
ATOM 811 C CA . ILE A 1 101 ? 3.975 -0.640 -5.564 1.00 92.75 101 ILE A CA 1
ATOM 812 C C . ILE A 1 101 ? 4.199 -1.399 -6.872 1.00 92.75 101 ILE A C 1
ATOM 814 O O . ILE A 1 101 ? 5.034 -2.300 -6.927 1.00 92.75 101 ILE A O 1
ATOM 818 N N . GLN A 1 102 ? 3.515 -1.002 -7.951 1.00 95.38 102 GLN A N 1
ATOM 819 C CA . GLN A 1 102 ? 3.746 -1.609 -9.263 1.00 95.38 102 GLN A CA 1
ATOM 820 C C . GLN A 1 102 ? 5.184 -1.395 -9.732 1.00 95.38 102 GLN A C 1
ATOM 822 O O . GLN A 1 102 ? 5.827 -2.343 -10.176 1.00 95.38 102 GLN A O 1
ATOM 827 N N . LEU A 1 103 ? 5.718 -0.181 -9.575 1.00 96.94 103 LEU A N 1
ATOM 828 C CA . LEU A 1 103 ? 7.106 0.101 -9.935 1.00 96.94 103 LEU A CA 1
ATOM 829 C C . LEU A 1 103 ? 8.092 -0.753 -9.118 1.00 96.94 103 LEU A C 1
ATOM 831 O O . LEU A 1 103 ? 9.035 -1.303 -9.679 1.00 96.94 103 LEU A O 1
ATOM 835 N N . GLN A 1 104 ? 7.864 -0.910 -7.812 1.00 96.69 104 GLN A N 1
ATOM 836 C CA . GLN A 1 104 ? 8.683 -1.762 -6.945 1.00 96.69 104 GLN A CA 1
ATOM 837 C C . GLN A 1 104 ? 8.644 -3.234 -7.383 1.00 96.69 104 GLN A C 1
ATOM 839 O O . GLN A 1 104 ? 9.691 -3.889 -7.443 1.00 96.69 104 GLN A O 1
ATOM 844 N N . LYS A 1 105 ? 7.456 -3.755 -7.710 1.00 96.62 105 LYS A N 1
ATOM 845 C CA . LYS A 1 105 ? 7.282 -5.127 -8.199 1.00 96.62 105 LYS A CA 1
ATOM 846 C C . LYS A 1 105 ? 8.077 -5.352 -9.486 1.00 96.62 105 LYS A C 1
ATOM 848 O O . LYS A 1 105 ? 8.900 -6.259 -9.543 1.00 96.62 105 LYS A O 1
ATOM 853 N N . ILE A 1 106 ? 7.933 -4.451 -10.454 1.00 97.50 106 ILE A N 1
ATOM 854 C CA . ILE A 1 106 ? 8.634 -4.504 -11.744 1.00 97.50 106 ILE A CA 1
ATOM 855 C C . ILE A 1 106 ? 10.161 -4.443 -11.562 1.00 97.50 106 ILE A C 1
ATOM 857 O O . ILE A 1 106 ? 10.900 -5.227 -12.157 1.00 97.50 106 ILE A O 1
ATOM 861 N N . VAL A 1 107 ? 10.658 -3.566 -10.683 1.00 97.94 107 VAL A N 1
ATOM 862 C CA . VAL A 1 107 ? 12.096 -3.470 -10.356 1.00 97.94 107 VAL A CA 1
ATOM 863 C C . VAL A 1 107 ? 12.626 -4.766 -9.726 1.00 97.94 107 VAL A C 1
ATOM 865 O O . VAL A 1 107 ? 13.757 -5.177 -10.003 1.00 97.94 107 VAL A O 1
ATOM 868 N N . THR A 1 108 ? 11.803 -5.433 -8.913 1.00 97.38 108 THR A N 1
ATOM 869 C CA . THR A 1 108 ? 12.123 -6.735 -8.309 1.00 97.38 108 THR A CA 1
ATOM 870 C C . THR A 1 108 ? 12.182 -7.842 -9.362 1.00 97.38 108 THR A C 1
ATOM 872 O O . THR A 1 108 ? 13.128 -8.628 -9.359 1.00 97.38 108 THR A O 1
ATOM 875 N N . GLU A 1 109 ? 11.221 -7.873 -10.289 1.00 96.38 109 GLU A N 1
ATOM 876 C CA . GLU A 1 109 ? 11.163 -8.827 -11.409 1.00 96.38 109 GLU A CA 1
ATOM 877 C C . GLU A 1 109 ? 12.331 -8.651 -12.389 1.00 96.38 109 GLU A C 1
ATOM 879 O O . GLU A 1 109 ? 12.845 -9.634 -12.911 1.00 96.38 109 GLU A O 1
ATOM 884 N N . THR A 1 110 ? 12.838 -7.422 -12.536 1.00 96.62 110 THR A N 1
ATOM 885 C CA . THR A 1 110 ? 14.068 -7.111 -13.296 1.00 96.62 110 THR A CA 1
ATOM 886 C C . THR A 1 110 ? 15.347 -7.582 -12.562 1.00 96.62 110 THR A C 1
ATOM 888 O O . THR A 1 110 ? 16.469 -7.326 -12.991 1.00 96.62 110 THR A O 1
ATOM 891 N N . GLY A 1 111 ? 15.227 -8.210 -11.386 1.00 96.06 111 GLY A N 1
ATOM 892 C CA . GLY A 1 111 ? 16.353 -8.752 -10.618 1.00 96.06 111 GLY A CA 1
ATOM 893 C C . GLY A 1 111 ? 17.143 -7.733 -9.785 1.00 96.06 111 GLY A C 1
ATOM 894 O O . GLY A 1 111 ? 18.169 -8.091 -9.208 1.00 96.06 111 GLY A O 1
ATOM 895 N N . ASN A 1 112 ? 16.690 -6.479 -9.663 1.00 96.56 112 ASN A N 1
ATOM 896 C CA . ASN A 1 112 ? 17.401 -5.426 -8.920 1.00 96.56 112 ASN A CA 1
ATOM 897 C C . ASN A 1 112 ? 16.814 -5.248 -7.507 1.00 96.56 112 ASN A C 1
ATOM 899 O O . ASN A 1 112 ? 16.271 -4.195 -7.160 1.00 96.56 112 ASN A O 1
ATOM 903 N N . LYS A 1 113 ? 16.934 -6.299 -6.683 1.00 97.19 113 LYS A N 1
ATOM 904 C CA . LYS A 1 113 ? 16.373 -6.361 -5.318 1.00 97.19 113 LYS A CA 1
ATOM 905 C C . LYS A 1 113 ? 16.824 -5.198 -4.426 1.00 97.19 113 LYS A C 1
ATOM 907 O O . LYS A 1 113 ? 15.984 -4.583 -3.782 1.00 97.19 113 LYS A O 1
ATOM 912 N N . ASP A 1 114 ? 18.096 -4.804 -4.492 1.00 97.38 114 ASP A N 1
ATOM 913 C CA . ASP A 1 114 ? 18.637 -3.690 -3.694 1.00 97.38 114 ASP A CA 1
ATOM 914 C C . ASP A 1 114 ? 17.920 -2.354 -3.964 1.00 97.38 114 ASP A C 1
ATOM 916 O O . ASP A 1 114 ? 17.755 -1.513 -3.076 1.00 97.38 114 ASP A O 1
ATOM 920 N N . VAL A 1 115 ? 17.495 -2.128 -5.212 1.00 97.75 115 VAL A N 1
ATOM 921 C CA . VAL A 1 115 ? 16.778 -0.907 -5.607 1.00 97.75 115 VAL A CA 1
ATOM 922 C C . VAL A 1 115 ? 15.315 -0.982 -5.177 1.00 97.75 115 VAL A C 1
ATOM 924 O O . VAL A 1 115 ? 14.779 0.015 -4.692 1.00 97.75 115 VAL A O 1
ATOM 927 N N . SER A 1 116 ? 14.696 -2.162 -5.274 1.00 97.25 116 SER A N 1
ATOM 928 C CA . SER A 1 116 ? 13.365 -2.435 -4.716 1.00 97.25 116 SER A CA 1
ATOM 929 C C . SER A 1 116 ? 13.321 -2.170 -3.209 1.00 97.25 116 SER A C 1
ATOM 931 O O . SER A 1 116 ? 12.465 -1.417 -2.752 1.00 97.25 116 SER A O 1
ATOM 933 N N . GLU A 1 117 ? 14.298 -2.658 -2.441 1.00 96.62 117 GLU A N 1
ATOM 934 C CA . GLU A 1 117 ? 14.379 -2.409 -0.996 1.00 96.62 117 GLU A CA 1
ATOM 935 C C . GLU A 1 117 ? 14.531 -0.914 -0.670 1.00 96.62 117 GLU A C 1
ATOM 937 O O . GLU A 1 117 ? 13.911 -0.402 0.265 1.00 96.62 117 GLU A O 1
ATOM 942 N N . LYS A 1 118 ? 15.305 -0.164 -1.469 1.00 96.81 118 LYS A N 1
ATOM 943 C CA . LYS A 1 118 ? 15.406 1.302 -1.334 1.00 96.81 118 LYS A CA 1
ATOM 944 C C . LYS A 1 118 ? 14.079 2.001 -1.633 1.00 96.81 118 LYS A C 1
ATOM 946 O O . LYS A 1 118 ? 13.737 2.951 -0.924 1.00 96.81 118 LYS A O 1
ATOM 951 N N . LEU A 1 119 ? 13.345 1.557 -2.658 1.00 96.12 119 LEU A N 1
ATOM 952 C CA . LEU A 1 119 ? 12.007 2.069 -2.971 1.00 96.12 119 LEU A CA 1
ATOM 953 C C . LEU A 1 119 ? 11.041 1.786 -1.819 1.00 96.12 119 LEU A C 1
ATOM 955 O O . LEU A 1 119 ? 10.379 2.712 -1.359 1.00 96.12 119 LEU A O 1
ATOM 959 N N . GLN A 1 120 ? 11.030 0.554 -1.307 1.00 94.31 120 GLN A N 1
ATOM 960 C CA . GLN A 1 120 ? 10.194 0.134 -0.184 1.00 94.31 120 GLN A CA 1
ATOM 961 C C . GLN A 1 120 ? 10.491 0.948 1.071 1.00 94.31 120 GLN A C 1
ATOM 963 O O . GLN A 1 120 ? 9.589 1.507 1.686 1.00 94.31 120 GLN A O 1
ATOM 968 N N . LYS A 1 121 ? 11.772 1.095 1.424 1.00 94.50 121 LYS A N 1
ATOM 969 C CA . LYS A 1 121 ? 12.186 1.900 2.574 1.00 94.50 121 LYS A CA 1
ATOM 970 C C . LYS A 1 121 ? 11.726 3.348 2.431 1.00 94.50 121 LYS A C 1
ATOM 972 O O . LYS A 1 121 ? 11.260 3.939 3.401 1.00 94.50 121 LYS A O 1
ATOM 977 N N . LYS A 1 122 ? 11.838 3.929 1.230 1.00 93.00 122 LYS A N 1
ATOM 978 C CA . LYS A 1 122 ? 11.383 5.302 0.987 1.00 93.00 122 LYS A CA 1
ATOM 979 C C . LYS A 1 122 ? 9.863 5.421 1.073 1.00 93.00 122 LYS A C 1
ATOM 981 O O . LYS A 1 122 ? 9.397 6.411 1.629 1.00 93.00 122 LYS A O 1
ATOM 986 N N . LEU A 1 123 ? 9.130 4.424 0.580 1.00 89.06 123 LEU A N 1
ATOM 987 C CA . LEU A 1 123 ? 7.676 4.340 0.695 1.00 89.06 123 LEU A CA 1
ATOM 988 C C . LEU A 1 123 ? 7.249 4.287 2.171 1.00 89.06 123 LEU A C 1
ATOM 990 O O . LEU A 1 123 ? 6.417 5.088 2.586 1.00 89.06 123 LEU A O 1
ATOM 994 N N . CYS A 1 124 ? 7.894 3.449 2.990 1.00 85.25 124 CYS A N 1
ATOM 995 C CA . CYS A 1 124 ? 7.640 3.388 4.433 1.00 85.25 124 CYS A CA 1
ATOM 996 C C . CYS A 1 124 ? 7.943 4.721 5.137 1.00 85.25 124 CYS A C 1
ATOM 998 O O . CYS A 1 124 ? 7.131 5.190 5.926 1.00 85.25 124 CYS A O 1
ATOM 1000 N N . CYS A 1 125 ? 9.067 5.379 4.823 1.00 84.88 125 CYS A N 1
ATOM 1001 C CA . CYS A 1 125 ? 9.396 6.687 5.407 1.00 84.88 125 CYS A CA 1
ATOM 1002 C C . CYS A 1 125 ? 8.444 7.805 4.955 1.00 84.88 125 CYS A C 1
ATOM 1004 O O . CYS A 1 125 ? 8.206 8.752 5.703 1.00 84.88 125 CYS A O 1
ATOM 1006 N N . PHE A 1 126 ? 7.937 7.740 3.720 1.00 80.19 126 PHE A N 1
ATOM 1007 C CA . PHE A 1 126 ? 6.900 8.661 3.262 1.00 80.19 126 PHE A CA 1
ATOM 1008 C C . PHE A 1 126 ? 5.636 8.428 4.090 1.00 80.19 126 PHE A C 1
ATOM 1010 O O . PHE A 1 126 ? 5.082 9.371 4.650 1.00 80.19 126 PHE A O 1
ATOM 1017 N N . ASN A 1 12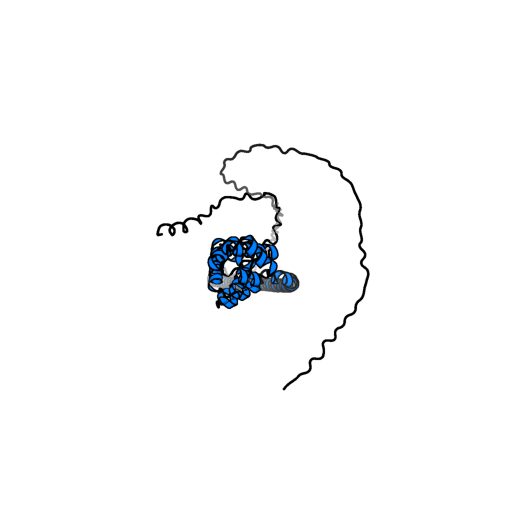7 ? 5.257 7.165 4.287 1.00 75.56 127 ASN A N 1
ATOM 1018 C CA . ASN A 1 127 ? 4.081 6.838 5.073 1.00 75.56 127 ASN A CA 1
ATOM 1019 C C . ASN A 1 127 ? 4.210 7.222 6.562 1.00 75.56 127 ASN A C 1
ATOM 1021 O O . ASN A 1 127 ? 3.261 7.663 7.192 1.00 75.56 127 ASN A O 1
ATOM 1025 N N . GLU A 1 128 ? 5.398 7.198 7.143 1.00 77.88 128 GLU A N 1
ATOM 1026 C CA . GLU A 1 128 ? 5.557 7.653 8.529 1.00 77.88 128 GLU A CA 1
ATOM 1027 C C . GLU A 1 128 ? 5.300 9.166 8.699 1.00 77.88 128 GLU A C 1
ATOM 1029 O O . GLU A 1 128 ? 4.831 9.622 9.741 1.00 77.88 128 GLU A O 1
ATOM 1034 N N . LYS A 1 129 ? 5.570 9.973 7.663 1.00 73.19 129 LYS A N 1
ATOM 1035 C CA . LYS A 1 129 ? 5.428 11.437 7.730 1.00 73.19 129 LYS A CA 1
ATOM 1036 C C . LYS A 1 129 ? 3.994 11.919 7.500 1.00 73.19 129 LYS A C 1
ATOM 1038 O O . LYS A 1 129 ? 3.604 12.936 8.076 1.00 73.19 129 LYS A O 1
ATOM 1043 N N . TYR A 1 130 ? 3.245 11.235 6.638 1.00 68.31 130 TYR A N 1
ATOM 1044 C CA . TYR A 1 130 ? 1.902 11.661 6.227 1.00 68.31 130 TYR A CA 1
ATOM 1045 C C . TYR A 1 130 ? 0.779 10.966 6.998 1.00 68.31 130 TYR A C 1
ATOM 1047 O O . TYR A 1 130 ? -0.322 11.502 7.056 1.00 68.31 130 TYR A O 1
ATOM 1055 N N . TRP A 1 131 ? 1.060 9.845 7.660 1.00 66.25 131 TRP A N 1
ATOM 1056 C CA . TRP A 1 131 ? 0.045 9.032 8.320 1.00 66.25 131 TRP A CA 1
ATOM 1057 C C . TRP A 1 131 ? 0.233 9.147 9.833 1.00 66.25 131 TRP A C 1
ATOM 1059 O O . TRP A 1 131 ? 0.767 8.261 10.495 1.00 66.25 131 TRP A O 1
ATOM 1069 N N . LYS A 1 132 ? -0.156 10.307 10.381 1.00 62.06 132 LYS A N 1
ATOM 1070 C CA . LYS A 1 132 ? -0.201 10.516 11.840 1.00 62.06 132 LYS A CA 1
ATOM 1071 C C . LYS A 1 132 ? -1.350 9.756 12.504 1.00 62.06 132 LYS A C 1
ATOM 1073 O O . LYS A 1 132 ? -1.283 9.552 13.712 1.00 62.06 132 LYS A O 1
ATOM 1078 N N . ASP A 1 133 ? -2.352 9.341 11.729 1.00 58.34 133 ASP A N 1
ATOM 1079 C CA . ASP A 1 133 ? -3.474 8.534 12.197 1.00 58.34 133 ASP A CA 1
ATOM 1080 C C . ASP A 1 133 ? -3.510 7.182 11.453 1.00 58.34 133 ASP A C 1
ATOM 1082 O O . ASP A 1 133 ? -3.633 7.155 10.226 1.00 58.34 133 ASP A O 1
ATOM 1086 N N . PRO A 1 134 ? -3.389 6.041 12.154 1.00 55.44 134 PRO A N 1
ATOM 1087 C CA . PRO A 1 134 ? -3.357 4.710 11.538 1.00 55.44 134 PRO A CA 1
ATOM 1088 C C . PRO A 1 134 ? -4.681 4.291 10.874 1.00 55.44 134 PRO A C 1
ATOM 1090 O O . PRO A 1 134 ? -4.681 3.362 10.069 1.00 55.44 134 PRO A O 1
ATOM 1093 N N . MET A 1 135 ? -5.782 4.996 11.155 1.00 56.72 135 MET A N 1
ATOM 1094 C CA . MET A 1 135 ? -7.073 4.807 10.479 1.00 56.72 135 MET A CA 1
ATOM 1095 C C . MET A 1 135 ? -7.031 5.180 8.996 1.00 56.72 135 MET A C 1
ATOM 1097 O O . MET A 1 135 ? -7.722 4.556 8.197 1.00 56.72 135 MET A O 1
ATOM 1101 N N . ASP A 1 136 ? -6.185 6.136 8.608 1.00 55.41 136 ASP A N 1
ATOM 1102 C CA . ASP A 1 136 ? -6.096 6.532 7.208 1.00 55.41 136 ASP A CA 1
ATOM 1103 C C . ASP A 1 136 ? -5.480 5.387 6.371 1.00 55.41 136 ASP A C 1
ATOM 1105 O O . ASP A 1 136 ? -5.927 5.144 5.263 1.00 55.41 136 ASP A O 1
ATOM 1109 N N . MET A 1 137 ? -4.543 4.581 6.892 1.00 55.88 137 MET A N 1
ATOM 1110 C CA . MET A 1 137 ? -3.815 3.550 6.118 1.00 55.88 137 MET A CA 1
ATOM 1111 C C . MET A 1 137 ? -4.698 2.454 5.498 1.00 55.88 137 MET A C 1
ATOM 1113 O O . MET A 1 137 ? -4.437 2.001 4.381 1.00 55.88 137 MET A O 1
ATOM 1117 N N . ALA A 1 138 ? -5.722 1.998 6.213 1.00 54.31 138 ALA A N 1
ATOM 1118 C CA . ALA A 1 138 ? -6.466 0.806 5.814 1.00 54.31 138 ALA A CA 1
ATOM 1119 C C . ALA A 1 138 ? -7.706 1.093 4.950 1.00 54.31 138 ALA A C 1
ATOM 1121 O O . ALA A 1 138 ? -8.301 0.162 4.419 1.00 54.31 138 ALA A O 1
ATOM 1122 N N . VAL A 1 139 ? -8.006 2.369 4.691 1.00 55.47 139 VAL A N 1
ATOM 1123 C CA . VAL A 1 139 ? -8.982 2.784 3.669 1.00 55.47 139 VAL A CA 1
ATOM 1124 C C . VAL A 1 139 ? -8.373 2.757 2.249 1.00 55.47 139 VAL A C 1
ATOM 1126 O O . VAL A 1 139 ? -9.107 2.770 1.262 1.00 55.47 139 VAL A O 1
ATOM 1129 N N . PHE A 1 140 ? -7.037 2.695 2.102 1.00 54.22 140 PHE A N 1
ATOM 1130 C CA . PHE A 1 140 ? -6.366 2.953 0.811 1.00 54.22 140 PHE A CA 1
ATOM 1131 C C . PHE A 1 140 ? -5.555 1.801 0.201 1.00 54.22 140 PHE A C 1
ATOM 1133 O O . PHE A 1 140 ? -5.171 1.901 -0.968 1.00 54.22 140 PHE A O 1
ATOM 1140 N N . LEU A 1 141 ? -5.267 0.724 0.934 1.00 57.56 141 LEU A N 1
ATOM 1141 C CA . LEU A 1 141 ? -4.597 -0.448 0.360 1.00 57.56 141 LEU A CA 1
ATOM 1142 C C . LEU A 1 141 ? -5.643 -1.377 -0.272 1.00 57.56 141 LEU A C 1
ATOM 1144 O O . LEU A 1 141 ? -6.626 -1.725 0.374 1.00 57.56 141 LEU A O 1
ATOM 1148 N N . SER A 1 142 ? -5.440 -1.790 -1.529 1.00 60.78 142 SER A N 1
ATOM 1149 C CA . SER A 1 142 ? -6.263 -2.853 -2.118 1.00 60.78 142 SER A CA 1
ATOM 1150 C C . SER A 1 142 ? -6.043 -4.152 -1.346 1.00 60.78 142 SER A C 1
ATOM 1152 O O . SER A 1 142 ? -4.927 -4.411 -0.893 1.00 60.78 142 SER A O 1
ATOM 1154 N N . GLU A 1 143 ? -7.083 -4.972 -1.234 1.00 59.16 143 GLU A N 1
ATOM 1155 C CA . GLU A 1 143 ? -7.094 -6.222 -0.460 1.00 59.16 143 GLU A CA 1
ATOM 1156 C C . GLU A 1 143 ? -5.859 -7.105 -0.747 1.00 59.16 143 GLU A C 1
ATOM 1158 O O . GLU A 1 143 ? -5.196 -7.577 0.176 1.00 59.16 143 GLU A O 1
ATOM 1163 N N . ASP A 1 144 ? -5.441 -7.181 -2.016 1.00 54.84 144 ASP A N 1
ATOM 1164 C CA . ASP A 1 144 ? -4.250 -7.920 -2.461 1.00 54.84 144 ASP A CA 1
ATOM 1165 C C . ASP A 1 144 ? -2.920 -7.394 -1.881 1.00 54.84 144 ASP A C 1
ATOM 1167 O O . ASP A 1 144 ? -2.015 -8.163 -1.562 1.00 54.84 144 ASP A O 1
ATOM 1171 N N . VAL A 1 145 ? -2.779 -6.074 -1.721 1.00 61.34 145 VAL A N 1
ATOM 1172 C CA . VAL A 1 145 ? -1.557 -5.443 -1.188 1.00 61.34 145 VAL A CA 1
ATOM 1173 C C . VAL A 1 145 ? -1.474 -5.625 0.326 1.00 61.34 145 VAL A C 1
ATOM 1175 O O . VAL A 1 145 ? -0.386 -5.817 0.873 1.00 61.34 145 VAL A O 1
ATOM 1178 N N . VAL A 1 146 ? -2.627 -5.596 1.000 1.00 61.75 146 VAL A N 1
ATOM 1179 C CA . VAL A 1 146 ? -2.736 -5.902 2.431 1.00 61.75 146 VAL A CA 1
ATOM 1180 C C . VAL A 1 146 ? -2.288 -7.345 2.693 1.00 61.75 146 VAL A C 1
ATOM 1182 O O . VAL A 1 146 ? -1.537 -7.598 3.638 1.00 61.75 146 VAL A O 1
ATOM 1185 N N . TYR A 1 147 ? -2.663 -8.271 1.807 1.00 67.25 147 TYR A N 1
ATOM 1186 C CA . TYR A 1 147 ? -2.311 -9.688 1.900 1.00 67.25 147 TYR A CA 1
ATOM 1187 C C . TYR A 1 147 ? -0.812 -9.970 1.668 1.00 67.25 147 TYR A C 1
ATOM 1189 O O . TYR A 1 147 ? -0.204 -10.743 2.411 1.00 67.25 147 TYR A O 1
ATOM 1197 N N . ASP A 1 148 ? -0.175 -9.304 0.699 1.00 61.84 148 ASP A N 1
ATOM 1198 C CA . ASP A 1 148 ? 1.272 -9.447 0.448 1.00 61.84 148 ASP A CA 1
ATOM 1199 C C . ASP A 1 148 ? 2.131 -8.834 1.576 1.00 61.84 148 ASP A C 1
ATOM 1201 O O . ASP A 1 148 ? 3.183 -9.379 1.943 1.00 61.84 148 ASP A O 1
ATOM 1205 N N . MET A 1 149 ? 1.678 -7.726 2.184 1.00 62.41 149 MET A N 1
ATOM 1206 C CA . MET A 1 149 ? 2.313 -7.171 3.390 1.00 62.41 149 MET A CA 1
ATOM 1207 C C . MET A 1 149 ? 2.197 -8.126 4.585 1.00 62.41 149 MET A C 1
ATOM 1209 O O . MET A 1 149 ? 3.155 -8.259 5.350 1.00 62.41 149 MET A O 1
ATOM 1213 N N . TYR A 1 150 ? 1.066 -8.824 4.720 1.00 65.94 150 TYR A N 1
ATOM 1214 C CA . TYR A 1 150 ? 0.851 -9.856 5.736 1.00 65.94 150 TYR A CA 1
ATOM 1215 C C . TYR A 1 150 ? 1.806 -11.046 5.571 1.00 65.94 150 TYR A C 1
ATOM 1217 O O . TYR A 1 150 ? 2.497 -11.419 6.524 1.00 65.94 150 TYR A O 1
ATOM 1225 N N . ALA A 1 151 ? 1.905 -11.598 4.358 1.00 67.88 151 ALA A N 1
ATOM 1226 C CA . ALA A 1 151 ? 2.781 -12.735 4.071 1.00 67.88 151 ALA A CA 1
ATOM 1227 C C . ALA A 1 151 ? 4.263 -12.429 4.365 1.00 67.88 151 ALA A C 1
ATOM 1229 O O . ALA A 1 151 ? 5.043 -13.335 4.664 1.00 67.88 151 ALA A O 1
ATOM 1230 N N . SER A 1 152 ? 4.639 -11.148 4.314 1.00 69.19 152 SER A N 1
ATOM 1231 C CA . SER A 1 152 ? 6.008 -10.682 4.528 1.00 69.19 152 SER A CA 1
ATOM 1232 C C . SER A 1 152 ? 6.326 -10.286 5.978 1.00 69.19 152 SER A C 1
ATOM 1234 O O . SER A 1 152 ? 7.494 -10.347 6.361 1.00 69.19 152 SER A O 1
ATOM 1236 N N . SER A 1 153 ? 5.344 -9.861 6.790 1.00 73.88 153 SER A N 1
ATOM 1237 C CA . SER A 1 153 ? 5.610 -9.368 8.157 1.00 73.88 153 SER A CA 1
ATOM 1238 C C . SER A 1 153 ? 5.739 -10.487 9.193 1.00 73.88 153 SER A C 1
ATOM 1240 O O . SER A 1 153 ? 6.491 -10.344 10.156 1.00 73.88 153 SER A O 1
ATOM 1242 N N . GLY A 1 154 ? 5.011 -11.595 9.007 1.00 77.19 154 GLY A N 1
ATOM 1243 C CA . GLY A 1 154 ? 4.972 -12.712 9.955 1.00 77.19 154 GLY A CA 1
ATOM 1244 C C . GLY A 1 154 ? 4.413 -12.359 11.342 1.00 77.19 154 GLY A C 1
ATOM 1245 O O . GLY A 1 154 ? 4.521 -13.183 12.249 1.00 77.19 154 GLY A O 1
ATOM 1246 N N . ASP A 1 155 ? 3.835 -11.163 11.523 1.00 70.25 155 ASP A N 1
ATOM 1247 C CA . ASP A 1 155 ? 3.329 -10.668 12.807 1.00 70.25 155 ASP A CA 1
ATOM 1248 C C . ASP A 1 155 ? 1.801 -10.863 12.929 1.00 70.25 155 ASP A C 1
ATOM 1250 O O . ASP A 1 155 ? 1.029 -10.189 12.237 1.00 70.25 155 ASP A O 1
ATOM 1254 N N . PRO A 1 156 ? 1.325 -11.742 13.833 1.00 67.62 156 PRO A N 1
ATOM 1255 C CA . PRO A 1 156 ? -0.100 -11.976 14.058 1.00 67.62 156 PRO A CA 1
ATOM 1256 C C . PRO A 1 156 ? -0.865 -10.761 14.607 1.00 67.62 156 PRO A C 1
ATOM 1258 O O . PRO A 1 156 ? -2.079 -10.679 14.417 1.00 67.62 156 PRO A O 1
ATOM 1261 N N . GLN A 1 157 ? -0.205 -9.813 15.289 1.00 66.25 157 GLN A N 1
ATOM 1262 C CA . GLN A 1 157 ? -0.886 -8.616 15.809 1.00 66.25 157 GLN A CA 1
ATOM 1263 C C . GLN A 1 157 ? -1.278 -7.643 14.694 1.00 66.25 157 GLN A C 1
ATOM 1265 O O . GLN A 1 157 ? -2.284 -6.943 14.810 1.00 66.25 157 GLN A O 1
ATOM 1270 N N . PHE A 1 158 ? -0.530 -7.642 13.591 1.00 66.50 158 PHE A N 1
ATOM 1271 C CA . PHE A 1 158 ? -0.812 -6.811 12.425 1.00 66.50 158 PHE A CA 1
ATOM 1272 C C . PHE A 1 158 ? -2.098 -7.256 11.697 1.00 66.50 158 PHE A C 1
ATOM 1274 O O . PHE A 1 158 ? -2.864 -6.410 11.239 1.00 66.50 158 PHE A O 1
ATOM 1281 N N . MET A 1 159 ? -2.397 -8.565 11.687 1.00 61.97 159 MET A N 1
ATOM 1282 C CA . MET A 1 159 ? -3.644 -9.133 11.139 1.00 61.97 159 MET A CA 1
ATOM 1283 C C . MET A 1 159 ? -4.887 -8.712 11.912 1.00 61.97 159 MET A C 1
ATOM 1285 O O . MET A 1 159 ? -5.847 -8.247 11.312 1.00 61.97 159 MET A O 1
ATOM 1289 N N . MET A 1 160 ? -4.851 -8.809 13.243 1.00 67.81 160 MET A N 1
ATOM 1290 C CA . MET A 1 160 ? -5.961 -8.381 14.105 1.00 67.81 160 MET A CA 1
ATOM 1291 C C . MET A 1 160 ? -6.343 -6.913 13.870 1.00 67.81 160 MET A C 1
ATOM 1293 O O . MET A 1 160 ? -7.510 -6.539 13.964 1.00 67.81 160 MET A O 1
ATOM 1297 N N . TYR A 1 161 ? -5.348 -6.072 13.581 1.00 65.06 161 TYR A N 1
ATOM 1298 C CA . TYR A 1 161 ? -5.554 -4.651 13.342 1.00 65.06 161 TYR A CA 1
ATOM 1299 C C . TYR A 1 161 ? -6.145 -4.388 11.947 1.00 65.06 161 TYR A C 1
ATOM 1301 O O . TYR A 1 161 ? -7.111 -3.637 11.834 1.00 65.06 161 TYR A O 1
ATOM 1309 N N . LEU A 1 162 ? -5.634 -5.054 10.904 1.00 58.69 162 LEU A N 1
ATOM 1310 C CA . LEU A 1 162 ? -6.109 -4.919 9.520 1.00 58.69 162 LEU A CA 1
ATOM 1311 C C . LEU A 1 162 ? -7.475 -5.565 9.268 1.00 58.69 162 LEU A C 1
ATOM 1313 O O . LEU A 1 162 ? -8.293 -4.976 8.563 1.00 58.69 162 LEU A O 1
ATOM 1317 N N . GLU A 1 163 ? -7.761 -6.717 9.880 1.00 59.12 163 GLU A N 1
ATOM 1318 C CA . GLU A 1 163 ? -9.088 -7.340 9.831 1.00 59.12 163 GLU A CA 1
ATOM 1319 C C . GLU A 1 163 ? -10.153 -6.425 10.442 1.00 59.12 163 GLU A C 1
ATOM 1321 O O . GLU A 1 163 ? -11.271 -6.378 9.941 1.00 59.12 163 GLU A O 1
ATOM 1326 N N . SER A 1 164 ? -9.808 -5.626 11.460 1.00 59.25 164 SER A N 1
ATOM 1327 C CA . SER A 1 164 ? -10.755 -4.660 12.029 1.00 59.25 164 SER A CA 1
ATOM 1328 C C . SER A 1 164 ? -11.078 -3.485 11.097 1.00 59.25 164 SER A C 1
ATOM 1330 O O . SER A 1 164 ? -12.120 -2.858 11.273 1.00 59.25 164 SER A O 1
ATOM 1332 N N . ILE A 1 165 ? -10.222 -3.197 10.105 1.00 55.84 165 ILE A N 1
ATOM 1333 C CA . ILE A 1 165 ? -10.374 -2.021 9.238 1.00 55.84 165 ILE A CA 1
ATOM 1334 C C . ILE A 1 165 ? -10.875 -2.395 7.834 1.00 55.84 165 ILE A C 1
ATOM 1336 O O . ILE A 1 165 ? -11.784 -1.747 7.327 1.00 55.84 165 ILE A O 1
ATOM 1340 N N . VAL A 1 166 ? -10.369 -3.470 7.218 1.00 52.12 166 VAL A N 1
ATOM 1341 C CA . VAL A 1 166 ? -10.771 -3.884 5.855 1.00 52.12 166 VAL A CA 1
ATOM 1342 C C . VAL A 1 166 ? -12.152 -4.557 5.841 1.00 52.12 166 VAL A C 1
ATOM 1344 O O . VAL A 1 166 ? -12.945 -4.328 4.928 1.00 52.12 166 VAL A O 1
ATOM 1347 N N . PHE A 1 167 ? -12.513 -5.304 6.891 1.00 49.69 167 PHE A N 1
ATOM 1348 C CA . PHE A 1 167 ? -13.871 -5.851 7.038 1.00 49.69 167 PHE A CA 1
ATOM 1349 C C . PHE A 1 167 ? -14.889 -4.827 7.569 1.00 49.69 167 PHE A C 1
ATOM 1351 O O . PHE A 1 167 ? -16.073 -5.149 7.681 1.00 49.69 167 PHE A O 1
ATOM 1358 N N . GLY A 1 168 ? -14.460 -3.594 7.864 1.00 51.78 168 GLY A N 1
ATOM 1359 C CA . GLY A 1 168 ? -15.325 -2.525 8.360 1.00 51.78 168 GLY A CA 1
ATOM 1360 C C . GLY A 1 168 ? -16.323 -2.001 7.324 1.00 51.78 168 GLY A C 1
ATOM 1361 O O . GLY A 1 168 ? -17.467 -1.751 7.694 1.00 51.78 168 GLY A O 1
ATOM 1362 N N . ASP A 1 169 ? -15.939 -1.912 6.039 1.00 45.25 169 ASP A N 1
ATOM 1363 C CA . ASP A 1 169 ? -16.681 -1.106 5.043 1.00 45.25 169 ASP A CA 1
ATOM 1364 C C . ASP A 1 169 ? -17.332 -1.900 3.880 1.00 45.25 169 ASP A C 1
ATOM 1366 O O . ASP A 1 169 ? -18.356 -1.482 3.337 1.00 45.25 169 ASP A O 1
ATOM 1370 N N . TYR A 1 170 ? -16.812 -3.079 3.506 1.00 40.44 170 TYR A N 1
ATOM 1371 C CA . TYR A 1 170 ? -17.421 -3.927 2.454 1.00 40.44 170 TYR A CA 1
ATOM 1372 C C . TYR A 1 170 ? -18.373 -4.993 3.012 1.00 40.44 170 TYR A C 1
ATOM 1374 O O . TYR A 1 170 ? -19.374 -5.342 2.381 1.00 40.44 170 TYR A O 1
ATOM 1382 N N . PHE A 1 171 ? -18.111 -5.459 4.235 1.00 42.06 171 PHE A N 1
ATOM 1383 C CA . PHE A 1 171 ? -19.044 -6.300 4.977 1.00 42.06 171 PHE A CA 1
ATOM 1384 C C . PHE A 1 171 ? -20.242 -5.470 5.443 1.00 42.06 171 PHE A C 1
ATOM 1386 O O . PHE A 1 171 ? -21.361 -5.960 5.392 1.00 42.06 171 PHE A O 1
ATOM 1393 N N . THR A 1 172 ? -20.057 -4.191 5.784 1.00 49.25 172 THR A N 1
ATOM 1394 C CA . THR A 1 172 ? -21.155 -3.314 6.208 1.00 49.25 172 THR A CA 1
ATOM 1395 C C . THR A 1 172 ? -22.196 -3.112 5.135 1.00 49.25 172 THR A C 1
ATOM 1397 O O . THR A 1 172 ? -23.337 -3.144 5.521 1.00 49.25 172 THR A O 1
ATOM 1400 N N . HIS A 1 173 ? -21.911 -2.991 3.833 1.00 42.19 173 HIS A N 1
ATOM 1401 C CA . HIS A 1 173 ? -22.981 -2.725 2.851 1.00 42.19 173 HIS A CA 1
ATOM 1402 C C . HIS A 1 173 ? -23.788 -3.963 2.406 1.00 42.19 173 HIS A C 1
ATOM 1404 O O . HIS A 1 173 ? -25.009 -3.869 2.267 1.00 42.19 173 HIS A O 1
ATOM 1410 N N . ALA A 1 174 ? -23.142 -5.118 2.208 1.00 41.94 174 ALA A N 1
ATOM 1411 C CA . ALA A 1 174 ? -23.820 -6.360 1.811 1.00 41.94 174 ALA A CA 1
ATOM 1412 C C . ALA A 1 174 ? -24.381 -7.132 3.017 1.00 41.94 174 ALA A C 1
ATOM 1414 O O . ALA A 1 174 ? -25.493 -7.654 2.935 1.00 41.94 174 ALA A O 1
ATOM 1415 N N . LEU A 1 175 ? -23.706 -7.093 4.178 1.00 44.72 175 LEU A N 1
ATOM 1416 C CA . LEU A 1 175 ? -24.396 -7.389 5.424 1.00 44.72 175 LEU A CA 1
ATOM 1417 C C . LEU A 1 175 ? -25.363 -6.275 5.815 1.00 44.72 175 LEU A C 1
ATOM 1419 O O . LEU A 1 175 ? -26.281 -6.603 6.530 1.00 44.72 175 LEU A O 1
ATOM 1423 N N . GLN A 1 176 ? -25.298 -5.010 5.380 1.00 45.94 176 GLN A N 1
ATOM 1424 C CA . GLN A 1 176 ? -26.317 -4.036 5.830 1.00 45.94 176 GLN A CA 1
ATOM 1425 C C . GLN A 1 176 ? -27.717 -4.515 5.467 1.00 45.94 176 GLN A C 1
ATOM 1427 O O . GLN A 1 176 ? -28.648 -4.211 6.185 1.00 45.94 176 GLN A O 1
ATOM 1432 N N . VAL A 1 177 ? -27.898 -5.259 4.377 1.00 49.19 177 VAL A N 1
ATOM 1433 C CA . VAL A 1 177 ? -29.234 -5.701 3.967 1.00 49.19 177 VAL A CA 1
ATOM 1434 C C . VAL A 1 177 ? -29.663 -6.979 4.710 1.00 49.19 177 VAL A C 1
ATOM 1436 O O . VAL A 1 177 ? -30.760 -6.997 5.257 1.00 49.19 177 VAL A O 1
ATOM 1439 N N . GLU A 1 178 ? -28.803 -7.998 4.852 1.00 48.75 178 GLU A N 1
ATOM 1440 C CA . GLU A 1 178 ? -29.132 -9.237 5.602 1.00 48.75 178 GLU A CA 1
ATOM 1441 C C . GLU A 1 178 ? -28.897 -9.136 7.128 1.00 48.75 178 GLU A C 1
ATOM 1443 O O . GLU A 1 178 ? -29.647 -9.692 7.931 1.00 48.75 178 GLU A O 1
ATOM 1448 N N . SER A 1 179 ? -27.897 -8.370 7.561 1.00 50.91 179 SER A N 1
ATOM 1449 C CA . SER A 1 179 ? -27.686 -7.930 8.948 1.00 50.91 179 SER A CA 1
ATOM 1450 C C . SER A 1 179 ? -28.665 -6.844 9.362 1.00 50.91 179 SER A C 1
ATOM 1452 O O . SER A 1 179 ? -28.933 -6.783 10.547 1.00 50.91 179 SER A O 1
ATOM 1454 N N . ASN A 1 180 ? -29.294 -6.032 8.500 1.00 52.34 180 ASN A N 1
ATOM 1455 C CA . ASN A 1 180 ? -30.420 -5.218 8.996 1.00 52.34 180 ASN A CA 1
ATOM 1456 C C . ASN A 1 180 ? -31.587 -6.113 9.421 1.00 52.34 180 ASN A C 1
ATOM 1458 O O . ASN A 1 180 ? -32.132 -5.896 10.491 1.00 52.34 180 ASN A O 1
ATOM 1462 N N . GLU A 1 181 ? -31.910 -7.179 8.688 1.00 62.06 181 GLU A N 1
ATOM 1463 C CA . GLU A 1 181 ? -33.007 -8.071 9.085 1.00 62.06 181 GLU A CA 1
ATOM 1464 C C . GLU A 1 181 ? -32.636 -8.944 10.305 1.00 62.06 181 GLU A C 1
ATOM 1466 O O . GLU A 1 181 ? -33.420 -9.079 11.250 1.00 62.06 181 GLU A O 1
ATOM 1471 N N . GLN A 1 182 ? -31.405 -9.471 10.367 1.00 65.31 182 GLN A N 1
ATOM 1472 C CA . GLN A 1 182 ? -30.925 -10.189 11.557 1.00 65.31 182 GLN A CA 1
ATOM 1473 C C . GLN A 1 182 ? -30.657 -9.266 12.756 1.00 65.31 182 GLN A C 1
ATOM 1475 O O . GLN A 1 182 ? -30.892 -9.673 13.896 1.00 65.31 182 GLN A O 1
ATOM 1480 N N . SER A 1 183 ? -30.202 -8.029 12.548 1.00 68.38 183 SER A N 1
ATOM 1481 C CA . SER A 1 183 ? -30.023 -7.043 13.620 1.00 68.38 183 SER A CA 1
ATOM 1482 C C . SER A 1 183 ? -31.358 -6.503 14.097 1.00 68.38 183 SER A C 1
ATOM 1484 O O . SER A 1 183 ? -31.506 -6.329 15.296 1.00 68.38 183 SER A O 1
ATOM 1486 N N . GLU A 1 184 ? -32.370 -6.348 13.245 1.00 75.00 184 GLU A N 1
ATOM 1487 C CA . GLU A 1 184 ? -33.733 -6.037 13.678 1.00 75.00 184 GLU A CA 1
ATOM 1488 C C . GLU A 1 184 ? -34.309 -7.176 14.523 1.00 75.00 184 GLU A C 1
ATOM 1490 O O . GLU A 1 184 ? -34.870 -6.918 15.589 1.00 75.00 184 GLU A O 1
ATOM 1495 N N . GLN A 1 185 ? -34.084 -8.440 14.143 1.00 81.38 185 GLN A N 1
ATOM 1496 C CA . GLN A 1 185 ? -34.452 -9.586 14.982 1.00 81.38 185 GLN A CA 1
ATOM 1497 C C . GLN A 1 185 ? -33.664 -9.628 16.303 1.00 81.38 185 GLN A C 1
ATOM 1499 O O . GLN A 1 185 ? -34.238 -9.932 17.351 1.00 81.38 185 GLN A O 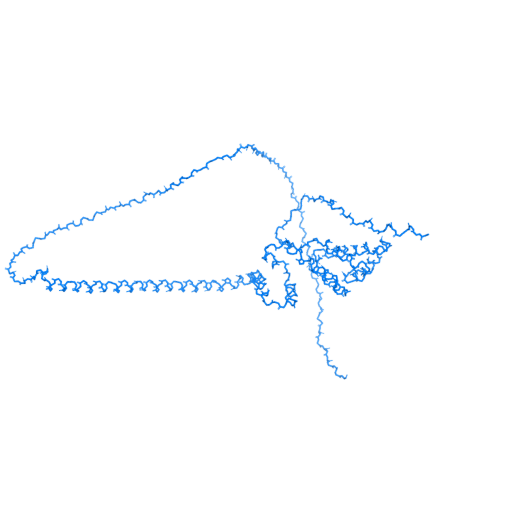1
ATOM 1504 N N . GLN A 1 186 ? -32.370 -9.292 16.311 1.00 74.12 186 GLN A N 1
ATOM 1505 C CA . GLN A 1 186 ? -31.578 -9.217 17.546 1.00 74.12 186 GLN A CA 1
ATOM 1506 C C . GLN A 1 186 ? -31.927 -7.996 18.409 1.00 74.12 186 GLN A C 1
ATOM 1508 O O . GLN A 1 186 ? -31.905 -8.085 19.638 1.00 74.12 186 GLN A O 1
ATOM 1513 N N . VAL A 1 187 ? -32.305 -6.868 17.811 1.00 81.56 187 VAL A N 1
ATOM 1514 C CA . VAL A 1 187 ? -32.805 -5.671 18.497 1.00 81.56 187 VAL A CA 1
ATOM 1515 C C . VAL A 1 187 ? -34.177 -5.961 19.097 1.00 81.56 187 VAL A C 1
ATOM 1517 O O . VAL A 1 187 ? -34.407 -5.637 20.258 1.00 81.56 187 VAL A O 1
ATOM 1520 N N . ALA A 1 188 ? -35.058 -6.658 18.377 1.00 86.75 188 ALA A N 1
ATOM 1521 C CA . ALA A 1 188 ? -36.330 -7.131 18.912 1.00 86.75 188 ALA A CA 1
ATOM 1522 C C . ALA A 1 188 ? -36.112 -8.100 20.085 1.00 86.75 188 ALA A C 1
ATOM 1524 O O . ALA A 1 188 ? -36.661 -7.897 21.166 1.00 86.75 188 ALA A O 1
ATOM 1525 N N . LYS A 1 189 ? -35.222 -9.086 19.929 1.00 85.56 189 LYS A N 1
ATOM 1526 C CA . LYS A 1 189 ? -34.900 -10.058 20.983 1.00 85.56 189 LYS A CA 1
ATOM 1527 C C . LYS A 1 189 ? -34.233 -9.415 22.202 1.00 85.56 189 LYS A C 1
ATOM 1529 O O . LYS A 1 189 ? -34.526 -9.784 23.336 1.00 85.56 189 LYS A O 1
ATOM 1534 N N . SER A 1 190 ? -33.342 -8.446 21.999 1.00 76.69 190 SER A N 1
ATOM 1535 C CA . SER A 1 190 ? -32.707 -7.706 23.097 1.00 76.69 190 SER A CA 1
ATOM 1536 C C . SER A 1 190 ? -33.681 -6.750 23.783 1.00 76.69 190 SER A C 1
ATOM 1538 O O . SER A 1 190 ? -33.605 -6.585 25.001 1.00 76.69 190 SER A O 1
ATOM 1540 N N . LYS A 1 191 ? -34.643 -6.182 23.048 1.00 89.69 191 LYS A N 1
ATOM 1541 C CA . LYS A 1 191 ? -35.747 -5.402 23.611 1.00 89.69 191 LYS A CA 1
ATOM 1542 C C . LYS A 1 191 ? -36.659 -6.270 24.478 1.00 89.69 191 LYS A C 1
ATOM 1544 O O . LYS A 1 191 ? -36.906 -5.895 25.619 1.00 89.69 191 LYS A O 1
ATOM 1549 N N . GLU A 1 192 ? -37.069 -7.445 24.003 1.00 91.62 192 GLU A N 1
ATOM 1550 C CA . GLU A 1 192 ? -37.842 -8.409 24.802 1.00 91.62 192 GLU A CA 1
ATOM 1551 C C . GLU A 1 192 ? -37.081 -8.844 26.061 1.00 91.62 192 GLU A C 1
ATOM 1553 O O . GLU A 1 192 ? -37.644 -8.883 27.155 1.00 91.62 192 GLU A O 1
ATOM 1558 N N . LEU A 1 193 ? -35.775 -9.112 25.939 1.00 88.62 193 LEU A N 1
ATOM 1559 C CA . LEU A 1 193 ? -34.936 -9.467 27.084 1.00 88.62 193 LEU A CA 1
ATOM 1560 C C . LEU A 1 193 ? -34.854 -8.319 28.101 1.00 88.62 193 LEU A C 1
ATOM 1562 O O . LEU A 1 193 ? -34.906 -8.552 29.309 1.00 88.62 193 LEU A O 1
ATOM 1566 N N . ARG A 1 194 ? -34.744 -7.077 27.621 1.00 87.12 194 ARG A N 1
ATOM 1567 C CA . ARG A 1 194 ? -34.705 -5.879 28.464 1.00 87.12 194 ARG A CA 1
ATOM 1568 C C . ARG A 1 194 ? -36.035 -5.657 29.179 1.00 87.12 194 ARG A C 1
ATOM 1570 O O . ARG A 1 194 ? -36.032 -5.458 30.388 1.00 87.12 194 ARG A O 1
ATOM 1577 N N . GLU A 1 195 ? -37.155 -5.775 28.472 1.00 92.31 195 GLU A N 1
ATOM 1578 C CA . GLU A 1 195 ? -38.497 -5.690 29.059 1.00 92.31 195 GLU A CA 1
ATOM 1579 C C . GLU A 1 195 ? -38.729 -6.807 30.090 1.00 92.31 195 GLU A C 1
ATOM 1581 O O . GLU A 1 195 ? -39.238 -6.551 31.183 1.00 92.31 195 GLU A O 1
ATOM 1586 N N . SER A 1 196 ? -38.268 -8.030 29.806 1.00 93.69 196 SER A N 1
ATOM 1587 C CA . SER A 1 196 ? -38.300 -9.146 30.757 1.00 93.69 196 SER A CA 1
ATOM 1588 C C . SER A 1 196 ? -37.444 -8.879 32.000 1.00 93.69 196 SER A C 1
ATOM 1590 O O . SER A 1 196 ? -37.844 -9.237 33.110 1.00 93.69 196 SER A O 1
ATOM 1592 N N . TYR A 1 197 ? -36.268 -8.270 31.840 1.00 88.12 197 TYR A N 1
ATOM 1593 C CA . TYR A 1 197 ? -35.380 -7.932 32.951 1.00 88.12 197 TYR A CA 1
ATOM 1594 C C . TYR A 1 197 ? -35.958 -6.809 33.823 1.00 88.12 197 TYR A C 1
ATOM 1596 O O . TYR A 1 197 ? -35.923 -6.890 35.054 1.00 88.12 197 TYR A O 1
ATOM 1604 N N . ASP A 1 198 ? -36.554 -5.793 33.202 1.00 90.31 198 ASP A N 1
ATOM 1605 C CA . ASP A 1 198 ? -37.222 -4.698 33.903 1.00 90.31 198 ASP A CA 1
ATOM 1606 C C . ASP A 1 198 ? -38.462 -5.198 34.662 1.00 90.31 198 ASP A C 1
ATOM 1608 O O . ASP A 1 198 ? -38.665 -4.836 35.827 1.00 90.31 198 ASP A O 1
ATOM 1612 N N . ALA A 1 199 ? -39.238 -6.113 34.069 1.00 94.44 199 ALA A N 1
ATOM 1613 C CA . ALA A 1 199 ? -40.349 -6.783 34.741 1.00 94.44 199 ALA A CA 1
ATOM 1614 C C . ALA A 1 199 ? -39.877 -7.570 35.976 1.00 94.44 199 ALA A C 1
ATOM 1616 O O . ALA A 1 199 ? -40.422 -7.376 37.069 1.00 94.44 199 ALA A O 1
ATOM 1617 N N . LEU A 1 200 ? -38.815 -8.374 35.845 1.00 94.50 200 LEU A N 1
ATOM 1618 C CA . LEU A 1 200 ? -38.226 -9.137 36.951 1.00 94.50 200 LEU A CA 1
ATOM 1619 C C . LEU A 1 200 ? -37.714 -8.224 38.077 1.00 94.50 200 LEU A C 1
ATOM 1621 O O . LEU A 1 200 ? -37.941 -8.489 39.261 1.00 94.50 200 LEU A O 1
ATOM 1625 N N . ASN A 1 201 ? -37.054 -7.117 37.732 1.00 87.69 201 ASN A N 1
ATOM 1626 C CA . ASN A 1 201 ? -36.600 -6.134 38.714 1.00 87.69 201 ASN A CA 1
ATOM 1627 C C . ASN A 1 201 ? -37.770 -5.455 39.430 1.00 87.69 201 ASN A C 1
ATOM 1629 O O . ASN A 1 201 ? -37.711 -5.250 40.648 1.00 87.69 201 ASN A O 1
ATOM 1633 N N . SER A 1 202 ? -38.851 -5.156 38.708 1.00 91.31 202 SER A N 1
ATOM 1634 C CA . SER A 1 202 ? -40.068 -4.600 39.301 1.00 91.31 202 SER A CA 1
ATOM 1635 C C . SER A 1 202 ? -40.712 -5.573 40.300 1.00 91.31 202 SER A C 1
ATOM 1637 O O . SER A 1 202 ? -41.140 -5.166 41.385 1.00 91.31 202 SER A O 1
ATOM 1639 N N . GLU A 1 203 ? -40.710 -6.873 39.997 1.00 96.31 203 GLU A N 1
ATOM 1640 C CA . GLU A 1 203 ? -41.235 -7.916 40.877 1.00 96.31 203 GLU A CA 1
ATOM 1641 C C . GLU A 1 203 ? -40.348 -8.112 42.112 1.00 96.31 203 GLU A C 1
ATOM 1643 O O . GLU A 1 203 ? -40.842 -8.141 43.244 1.00 96.31 203 GLU A O 1
ATOM 1648 N N . LYS A 1 204 ? -39.023 -8.120 41.931 1.00 94.00 204 LYS A N 1
ATOM 1649 C CA . LYS A 1 204 ? -38.053 -8.160 43.034 1.00 94.00 204 LYS A CA 1
ATOM 1650 C C . LYS A 1 204 ? -38.223 -6.967 43.980 1.00 94.00 204 LYS A C 1
ATOM 1652 O O . LYS A 1 204 ? -38.178 -7.139 45.201 1.00 94.00 204 LYS A O 1
ATOM 1657 N N . ALA A 1 205 ? -38.480 -5.774 43.443 1.00 93.06 205 ALA A N 1
ATOM 1658 C CA . ALA A 1 205 ? -38.774 -4.586 44.240 1.00 93.06 205 ALA A CA 1
ATOM 1659 C C . ALA A 1 205 ? -40.086 -4.728 45.035 1.00 93.06 205 ALA A C 1
ATOM 1661 O O . ALA A 1 205 ? -40.127 -4.388 46.222 1.00 93.06 205 ALA A O 1
ATOM 1662 N N . ARG A 1 206 ? -41.147 -5.288 44.431 1.00 95.50 206 ARG A N 1
ATOM 1663 C CA . ARG A 1 206 ? -42.411 -5.591 45.133 1.00 95.50 206 ARG A CA 1
ATOM 1664 C C . ARG A 1 206 ? -42.205 -6.594 46.266 1.00 95.50 206 ARG A C 1
ATOM 1666 O O . ARG A 1 206 ? -42.679 -6.352 47.376 1.00 95.50 206 ARG A O 1
ATOM 1673 N N . TYR A 1 207 ? -41.459 -7.669 46.018 1.00 94.69 207 TYR A N 1
ATOM 1674 C CA . TYR A 1 207 ? -41.142 -8.676 47.030 1.00 94.69 207 TYR A CA 1
ATOM 1675 C C . TYR A 1 207 ? -40.368 -8.077 48.211 1.00 94.69 207 TYR A C 1
ATOM 1677 O O . TYR A 1 207 ? -40.733 -8.290 49.369 1.00 94.69 207 TYR A O 1
ATOM 1685 N N . LEU A 1 208 ? -39.339 -7.266 47.941 1.00 93.12 208 LEU A N 1
ATOM 1686 C CA . LEU A 1 208 ? -38.586 -6.573 48.989 1.00 93.12 208 LEU A CA 1
ATOM 1687 C C . LEU A 1 208 ? -39.476 -5.623 49.799 1.00 93.12 208 LEU A C 1
ATOM 1689 O O . LEU A 1 208 ? -39.404 -5.623 51.028 1.00 93.12 208 LEU A O 1
ATOM 1693 N N . LYS A 1 209 ? -40.365 -4.869 49.141 1.00 95.25 209 LYS A N 1
ATOM 1694 C CA . LYS A 1 209 ? -41.325 -3.986 49.818 1.00 95.25 209 LYS A CA 1
ATOM 1695 C C . LYS A 1 209 ? -42.270 -4.768 50.732 1.00 95.25 209 LYS A C 1
ATOM 1697 O O . LYS A 1 209 ? -42.485 -4.358 51.872 1.00 95.25 209 LYS A O 1
ATOM 1702 N N . LEU A 1 210 ? -42.787 -5.907 50.270 1.00 95.81 210 LEU A N 1
ATOM 1703 C CA . LEU A 1 210 ? -43.655 -6.774 51.067 1.00 95.81 210 LEU A CA 1
ATOM 1704 C C . LEU A 1 210 ? -42.906 -7.376 52.265 1.00 95.81 210 LEU A C 1
ATOM 1706 O O . LEU A 1 210 ? -43.425 -7.379 53.381 1.00 95.81 210 LEU A O 1
ATOM 1710 N N . ARG A 1 211 ? -41.658 -7.814 52.061 1.00 95.81 211 ARG A N 1
ATOM 1711 C CA . ARG A 1 211 ? -40.788 -8.312 53.134 1.00 95.81 211 ARG A CA 1
ATOM 1712 C C . ARG A 1 211 ? -40.536 -7.241 54.196 1.00 95.81 211 ARG A C 1
ATOM 1714 O O . ARG A 1 211 ? -40.672 -7.531 55.381 1.00 95.81 211 ARG A O 1
ATOM 1721 N N . MET A 1 212 ? -40.226 -6.008 53.791 1.00 94.88 212 MET A N 1
ATOM 1722 C CA . MET A 1 212 ? -40.051 -4.894 54.729 1.00 94.88 212 MET A CA 1
ATOM 1723 C C . MET A 1 212 ? -41.341 -4.569 55.488 1.00 94.88 212 MET A C 1
ATOM 1725 O O . MET A 1 212 ? -41.293 -4.342 56.695 1.00 94.88 212 MET A O 1
ATOM 1729 N N . LEU A 1 213 ? -42.498 -4.589 54.816 1.00 96.25 213 LEU A N 1
ATOM 1730 C CA . LEU A 1 213 ? -43.792 -4.355 55.459 1.00 96.25 213 LEU A CA 1
ATOM 1731 C C . LEU A 1 213 ? -44.107 -5.438 56.501 1.00 96.25 213 LEU A C 1
ATOM 1733 O O . LEU A 1 213 ? -44.520 -5.112 57.610 1.00 96.25 213 LEU A O 1
ATOM 1737 N N . LYS A 1 214 ? -43.820 -6.707 56.187 1.00 96.62 214 LYS A N 1
ATOM 1738 C CA . LYS A 1 214 ? -43.952 -7.821 57.132 1.00 96.62 214 LYS A CA 1
ATOM 1739 C C . LYS A 1 214 ? -43.040 -7.648 58.351 1.00 96.62 214 LYS A C 1
ATOM 1741 O O . LYS A 1 214 ? -43.512 -7.788 59.473 1.00 96.62 214 LYS A O 1
ATOM 1746 N N . CYS A 1 215 ? -41.768 -7.287 58.156 1.00 94.19 215 CYS A N 1
ATOM 1747 C CA . CYS A 1 215 ? -40.858 -6.989 59.270 1.00 94.19 215 CYS A CA 1
ATOM 1748 C C . CYS A 1 215 ? -41.364 -5.827 60.130 1.00 94.19 215 CYS A C 1
ATOM 1750 O O . CYS A 1 215 ? -41.332 -5.913 61.353 1.00 94.19 215 CYS A O 1
ATOM 1752 N N . ARG A 1 216 ? -41.882 -4.764 59.505 1.00 96.38 216 ARG A N 1
ATOM 1753 C CA . ARG A 1 216 ? -42.469 -3.626 60.220 1.00 96.38 216 ARG A CA 1
ATOM 1754 C C . ARG A 1 216 ? -43.687 -4.034 61.050 1.00 96.38 216 ARG A C 1
ATOM 1756 O O . ARG A 1 216 ? -43.830 -3.547 62.164 1.00 96.38 216 ARG A O 1
ATOM 1763 N N . MET A 1 217 ? -44.549 -4.908 60.529 1.00 96.56 217 MET A N 1
ATOM 1764 C CA . MET A 1 217 ? -45.699 -5.427 61.276 1.00 96.56 217 MET A CA 1
ATOM 1765 C C . MET A 1 217 ? -45.269 -6.277 62.472 1.00 96.56 217 MET A C 1
ATOM 1767 O O . MET A 1 217 ? -45.781 -6.050 63.559 1.00 96.56 217 MET A O 1
ATOM 1771 N N . MET A 1 218 ? -44.292 -7.176 62.299 1.00 95.81 218 MET A N 1
ATOM 1772 C CA . MET A 1 218 ? -43.760 -7.982 63.408 1.00 95.81 218 MET A CA 1
ATOM 1773 C C . MET A 1 218 ? -43.110 -7.107 64.486 1.00 95.81 218 MET A C 1
ATOM 1775 O O . MET A 1 218 ? -43.360 -7.311 65.664 1.00 95.81 218 MET A O 1
ATOM 1779 N N . LEU A 1 219 ? -42.325 -6.095 64.098 1.00 96.94 219 LEU A N 1
ATOM 1780 C CA . LEU A 1 219 ? -41.739 -5.147 65.054 1.00 96.94 219 LEU A CA 1
ATOM 1781 C C . LEU A 1 219 ? -42.804 -4.323 65.782 1.00 96.94 219 LEU A C 1
ATOM 1783 O O . LEU A 1 219 ? -42.638 -4.025 66.959 1.00 96.94 219 LEU A O 1
ATOM 1787 N N . LYS A 1 220 ? -43.891 -3.953 65.097 1.00 96.00 220 LYS A N 1
ATOM 1788 C CA . LYS A 1 220 ? -45.015 -3.262 65.730 1.00 96.00 220 LYS A CA 1
ATOM 1789 C C . LYS A 1 220 ? -45.721 -4.170 66.737 1.00 96.00 220 LYS A C 1
ATOM 1791 O O . LYS A 1 220 ? -45.939 -3.747 67.858 1.00 96.00 220 LYS A O 1
ATOM 1796 N N . GLU A 1 221 ? -46.029 -5.406 66.360 1.00 96.50 221 GLU A N 1
ATOM 1797 C CA . GLU A 1 221 ? -46.658 -6.390 67.248 1.00 96.50 221 GLU A CA 1
ATOM 1798 C C . GLU A 1 221 ? -45.788 -6.691 68.478 1.00 96.50 221 GLU A C 1
ATOM 1800 O O . GLU A 1 221 ? -46.295 -6.769 69.596 1.00 96.50 221 GLU A O 1
ATOM 1805 N N . GLU A 1 222 ? -44.473 -6.790 68.282 1.00 97.44 222 GLU A N 1
ATOM 1806 C CA . GLU A 1 222 ? -43.489 -6.927 69.355 1.00 97.44 222 GLU A CA 1
ATOM 1807 C C . GLU A 1 222 ? -43.495 -5.713 70.289 1.00 97.44 222 GLU A C 1
ATOM 1809 O O . GLU A 1 222 ? -43.522 -5.869 71.509 1.00 97.44 222 GLU A O 1
ATOM 1814 N N . ASN A 1 223 ? -43.510 -4.501 69.727 1.00 95.88 223 ASN A N 1
ATOM 1815 C CA . ASN A 1 223 ? -43.579 -3.268 70.502 1.00 95.88 223 ASN A CA 1
ATOM 1816 C C . ASN A 1 223 ? -44.893 -3.176 71.291 1.00 95.88 223 ASN A C 1
ATOM 1818 O O . ASN A 1 223 ? -44.863 -2.926 72.490 1.00 95.88 223 ASN A O 1
ATOM 1822 N N . ASP A 1 224 ? -46.027 -3.488 70.660 1.00 93.12 224 ASP A N 1
ATOM 1823 C CA . ASP A 1 224 ? -47.345 -3.542 71.303 1.00 93.12 224 ASP A CA 1
ATOM 1824 C C . ASP A 1 224 ? -47.392 -4.635 72.397 1.00 93.12 224 ASP A C 1
ATOM 1826 O O . ASP A 1 224 ? -48.153 -4.542 73.364 1.00 93.12 224 ASP A O 1
ATOM 1830 N N . ARG A 1 225 ? -46.599 -5.711 72.271 1.00 94.69 225 ARG A N 1
ATOM 1831 C CA . ARG A 1 225 ? -46.417 -6.708 73.338 1.00 94.69 225 ARG A CA 1
ATOM 1832 C C . ARG A 1 225 ? -45.597 -6.140 74.498 1.00 94.69 225 ARG A C 1
ATOM 1834 O O . ARG A 1 225 ? -46.041 -6.249 75.637 1.00 94.69 225 ARG A O 1
ATOM 1841 N N . MET A 1 226 ? -44.462 -5.498 74.222 1.00 95.75 226 MET A N 1
ATOM 1842 C CA . MET A 1 226 ? -43.616 -4.876 75.249 1.00 95.75 226 MET A CA 1
ATOM 1843 C C . MET A 1 226 ? -44.340 -3.748 75.998 1.00 95.75 226 MET A C 1
ATOM 1845 O O . MET A 1 226 ? -44.234 -3.660 77.216 1.00 95.75 226 MET A O 1
ATOM 1849 N N . GLU A 1 227 ? -45.124 -2.912 75.314 1.00 93.50 227 GLU A N 1
ATOM 1850 C CA . GLU A 1 227 ? -45.910 -1.844 75.950 1.00 93.50 227 GLU A CA 1
ATOM 1851 C C . GLU A 1 227 ? -46.988 -2.393 76.900 1.00 93.50 227 GLU A C 1
ATOM 1853 O O . GLU A 1 227 ? -47.258 -1.787 77.942 1.00 93.50 227 GLU A O 1
ATOM 1858 N N . ARG A 1 228 ? -47.565 -3.563 76.585 1.00 91.19 228 ARG A N 1
ATOM 1859 C CA . ARG A 1 228 ? -48.463 -4.293 77.495 1.00 91.19 228 ARG A CA 1
ATOM 1860 C C . ARG A 1 228 ? -47.718 -4.865 78.701 1.00 91.19 228 ARG A C 1
ATOM 1862 O O . ARG A 1 228 ? -48.206 -4.732 79.817 1.00 91.19 228 ARG A O 1
ATOM 1869 N N . GLU A 1 229 ? -46.542 -5.462 78.500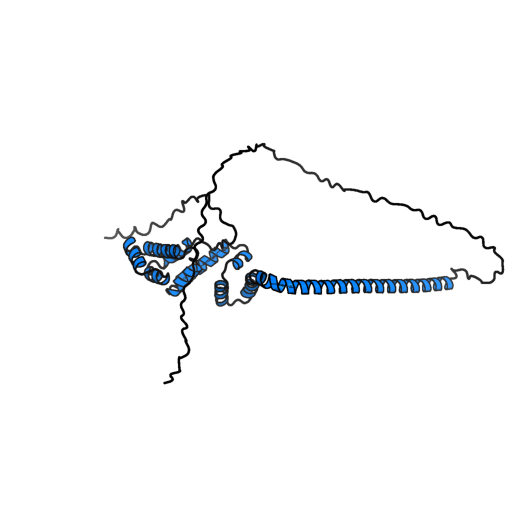 1.00 92.19 229 GLU A N 1
ATOM 1870 C CA . GLU A 1 229 ? -45.709 -6.005 79.589 1.00 92.19 229 GLU A CA 1
ATOM 1871 C C . GLU A 1 229 ? -45.197 -4.909 80.541 1.00 92.19 229 GLU A C 1
ATOM 1873 O O . GLU A 1 229 ? -45.113 -5.127 81.748 1.00 92.19 229 GLU A O 1
ATOM 1878 N N . LEU A 1 230 ? -44.908 -3.714 80.017 1.00 94.12 230 LEU A N 1
ATOM 1879 C CA . LEU A 1 230 ? -44.472 -2.553 80.799 1.00 94.12 230 LEU A CA 1
ATOM 1880 C C . LEU A 1 230 ? -45.627 -1.788 81.472 1.00 94.12 230 LEU A C 1
ATOM 1882 O O . LEU A 1 230 ? -45.370 -0.829 82.198 1.00 94.12 230 LEU A O 1
ATOM 1886 N N . GLY A 1 231 ? -46.888 -2.174 81.240 1.00 89.38 231 GLY A N 1
ATOM 1887 C CA . GLY A 1 231 ? -48.059 -1.492 81.805 1.00 89.38 231 GLY A CA 1
ATOM 1888 C C . GLY A 1 231 ? -48.276 -0.071 81.270 1.00 89.38 231 GLY A C 1
ATOM 1889 O O . GLY A 1 231 ? -48.937 0.735 81.921 1.00 89.38 231 GLY A O 1
ATOM 1890 N N . LEU A 1 232 ? -47.708 0.254 80.101 1.00 82.88 232 LEU A N 1
ATOM 1891 C CA . LEU A 1 232 ? -47.852 1.564 79.455 1.00 82.88 232 LEU A CA 1
ATOM 1892 C C . LEU A 1 232 ? -49.185 1.696 78.709 1.00 82.88 232 LEU A C 1
ATOM 1894 O O . LEU A 1 232 ? -49.698 2.805 78.559 1.00 82.88 232 LEU A O 1
ATOM 1898 N N . ILE A 1 233 ? -49.768 0.573 78.280 1.00 73.88 233 ILE A N 1
ATOM 1899 C CA . ILE A 1 233 ? -51.140 0.521 77.772 1.00 73.88 233 ILE A CA 1
ATOM 1900 C C . ILE A 1 233 ? -52.041 0.137 78.953 1.00 73.88 233 ILE A C 1
ATOM 1902 O O . ILE A 1 233 ? -51.941 -0.999 79.426 1.00 73.88 233 ILE A O 1
ATOM 1906 N N . PRO A 1 234 ? -52.902 1.045 79.455 1.00 69.00 234 PRO A N 1
ATOM 1907 C CA . PRO A 1 234 ? -53.843 0.702 80.511 1.00 69.00 234 PRO A CA 1
ATOM 1908 C C . PRO A 1 234 ? -54.706 -0.454 80.015 1.00 69.00 234 PRO A C 1
ATOM 1910 O O . PRO A 1 234 ? -55.274 -0.380 78.922 1.00 69.00 234 PRO A O 1
ATOM 1913 N N . ALA A 1 235 ? -54.756 -1.537 80.794 1.00 67.12 235 ALA A N 1
ATOM 1914 C CA . ALA A 1 235 ? -55.640 -2.652 80.514 1.00 67.12 235 ALA A CA 1
ATOM 1915 C C . ALA A 1 235 ? -57.041 -2.076 80.294 1.00 67.12 235 ALA A C 1
ATOM 1917 O O . ALA A 1 235 ? -57.581 -1.396 81.168 1.00 67.12 235 ALA A O 1
ATOM 1918 N N . ILE A 1 236 ? -57.594 -2.284 79.099 1.00 64.69 236 ILE A N 1
ATOM 1919 C CA . ILE A 1 236 ? -59.011 -2.043 78.857 1.00 64.69 236 ILE A CA 1
ATOM 1920 C C . ILE A 1 236 ? -59.704 -3.127 79.675 1.00 64.69 236 ILE A C 1
ATOM 1922 O O . ILE A 1 236 ? -59.910 -4.245 79.216 1.00 64.69 236 ILE A O 1
ATOM 1926 N N . GLU A 1 237 ? -59.915 -2.844 80.955 1.00 65.81 237 GLU A N 1
ATOM 1927 C CA . GLU A 1 237 ? -60.727 -3.674 81.818 1.00 65.81 237 GLU A CA 1
ATOM 1928 C C . GLU A 1 237 ? -62.141 -3.607 81.240 1.00 65.81 237 GLU A C 1
ATOM 1930 O O . GLU A 1 237 ? -62.823 -2.587 81.345 1.00 65.81 237 GLU A O 1
ATOM 1935 N N . ASP A 1 238 ? -62.557 -4.696 80.591 1.00 59.91 238 ASP A N 1
ATOM 1936 C CA . ASP A 1 238 ? -63.867 -4.927 79.962 1.00 59.91 238 ASP A CA 1
ATOM 1937 C C . ASP A 1 238 ? -65.040 -4.932 80.973 1.00 59.91 238 ASP A C 1
ATOM 1939 O O . ASP A 1 238 ? -66.042 -5.623 80.800 1.00 59.91 238 ASP A O 1
ATOM 1943 N N . ASN A 1 239 ? -64.946 -4.160 82.058 1.00 59.88 239 ASN A N 1
ATOM 1944 C CA . ASN A 1 239 ? -65.876 -4.180 83.178 1.00 59.88 239 ASN A CA 1
ATOM 1945 C C . ASN A 1 239 ? -66.445 -2.791 83.505 1.00 59.88 239 ASN A C 1
ATOM 1947 O O . ASN A 1 239 ? -66.521 -2.378 84.660 1.00 59.88 239 ASN A O 1
ATOM 1951 N N . MET A 1 240 ? -66.903 -2.076 82.475 1.00 52.75 240 MET A N 1
ATOM 1952 C CA . MET A 1 240 ? -67.790 -0.918 82.637 1.00 52.75 240 MET A CA 1
ATOM 1953 C C . MET A 1 240 ? -69.127 -1.156 81.917 1.00 52.75 240 MET A C 1
ATOM 1955 O O . MET A 1 240 ? -69.267 -0.828 80.737 1.00 52.75 240 MET A O 1
ATOM 1959 N N . PRO A 1 241 ? -70.149 -1.696 82.612 1.00 57.56 241 PRO A N 1
ATOM 1960 C CA . PRO A 1 241 ? -71.525 -1.644 82.145 1.00 57.56 241 PRO A CA 1
ATOM 1961 C C . PRO A 1 241 ? -72.049 -0.216 82.349 1.00 57.56 241 PRO A C 1
ATOM 1963 O O . PRO A 1 241 ? -72.495 0.159 83.432 1.00 57.56 241 PRO A O 1
ATOM 1966 N N . GLY A 1 242 ? -71.980 0.603 81.301 1.00 55.56 242 GLY A N 1
ATOM 1967 C 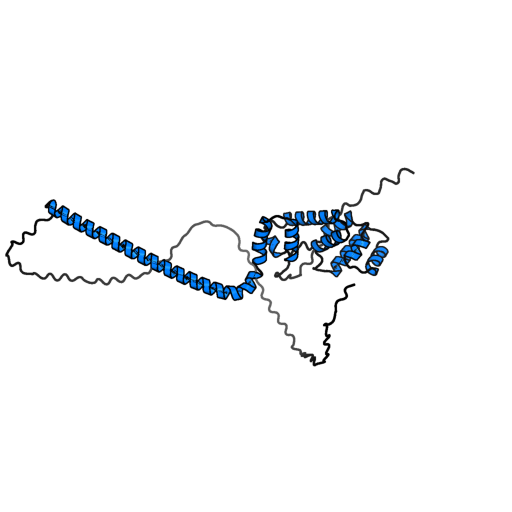CA . GLY A 1 242 ? -72.513 1.963 81.318 1.00 55.56 242 GLY A CA 1
ATOM 1968 C C . GLY A 1 242 ? -73.002 2.401 79.935 1.00 55.56 242 GLY A C 1
ATOM 1969 O O . GLY A 1 242 ? -72.242 2.308 78.973 1.00 55.56 242 GLY A O 1
ATOM 1970 N N . PRO A 1 243 ? -74.247 2.899 79.796 1.00 57.75 243 PRO A N 1
ATOM 1971 C CA . PRO A 1 243 ? -74.818 3.291 78.515 1.00 57.75 243 PRO A CA 1
ATOM 1972 C C . PRO A 1 243 ? -74.304 4.680 78.124 1.00 57.75 243 PRO A C 1
ATOM 1974 O O . PRO A 1 243 ? -74.973 5.692 78.337 1.00 57.75 243 PRO A O 1
ATOM 1977 N N . PHE A 1 244 ? -73.110 4.751 77.541 1.00 50.94 244 PHE A N 1
ATOM 1978 C CA . PHE A 1 244 ? -72.677 5.980 76.888 1.00 50.94 244 PHE A CA 1
ATOM 1979 C C . PHE A 1 244 ? -73.277 6.049 75.490 1.00 50.94 244 PHE A C 1
ATOM 1981 O O . PHE A 1 244 ? -72.898 5.335 74.565 1.00 50.94 244 PHE A O 1
ATOM 1988 N N . LYS A 1 245 ? -74.282 6.920 75.388 1.00 52.78 245 LYS A N 1
ATOM 1989 C CA . LYS A 1 245 ? -74.928 7.344 74.152 1.00 52.78 245 LYS A CA 1
ATOM 1990 C C . LYS A 1 245 ? -73.868 7.705 73.116 1.00 52.78 245 LYS A C 1
ATOM 1992 O O . LYS A 1 245 ? -73.072 8.620 73.321 1.00 52.78 245 LYS A O 1
ATOM 1997 N N . VAL A 1 246 ? -73.923 6.990 72.001 1.00 51.34 246 VAL A N 1
ATOM 1998 C CA . VAL A 1 246 ? -73.274 7.323 70.739 1.00 51.34 246 VAL A CA 1
ATOM 1999 C C . VAL A 1 246 ? -73.696 8.742 70.358 1.00 51.34 246 VAL A C 1
ATOM 2001 O O . VAL A 1 246 ? -74.838 8.980 69.977 1.00 51.34 246 VAL A O 1
ATOM 2004 N N . ILE A 1 247 ? -72.788 9.701 70.516 1.00 52.91 247 ILE A N 1
ATOM 2005 C CA . ILE A 1 247 ? -72.871 10.979 69.816 1.00 52.91 247 ILE A CA 1
ATOM 2006 C C . ILE A 1 247 ? -72.100 10.759 68.519 1.00 52.91 247 ILE A C 1
ATOM 2008 O O . ILE A 1 247 ? -70.869 10.788 68.509 1.00 52.91 247 ILE A O 1
ATOM 2012 N N . GLU A 1 248 ? -72.837 10.490 67.441 1.00 51.31 248 GLU A N 1
ATOM 2013 C CA . GLU A 1 248 ? -72.345 10.622 66.071 1.00 51.31 248 GLU A CA 1
ATOM 2014 C C . GLU A 1 248 ? -71.778 12.034 65.902 1.00 51.31 248 GLU A C 1
ATOM 2016 O O . GLU A 1 248 ? -72.506 13.017 65.772 1.00 51.31 248 GLU A O 1
ATOM 2021 N N . ARG A 1 249 ? -70.451 12.159 65.933 1.00 49.66 249 ARG A N 1
ATOM 2022 C CA . ARG A 1 249 ? -69.787 13.322 65.355 1.00 49.66 249 ARG A CA 1
ATOM 2023 C C . ARG A 1 249 ? -69.631 13.054 63.868 1.00 49.66 249 ARG A C 1
ATOM 2025 O O . ARG A 1 249 ? -68.709 12.360 63.448 1.00 49.66 249 ARG A O 1
ATOM 2032 N N . GLU A 1 250 ? -70.536 13.650 63.097 1.00 55.38 250 GLU A N 1
ATOM 2033 C CA . GLU A 1 250 ? -70.319 14.051 61.709 1.00 55.38 250 GLU A CA 1
ATOM 2034 C C . GLU A 1 250 ? -69.000 14.838 61.598 1.00 55.38 250 GLU A C 1
ATOM 2036 O O . GLU A 1 250 ? -68.969 16.069 61.634 1.00 55.38 250 GLU A O 1
ATOM 2041 N N . SER A 1 251 ? -67.876 14.145 61.435 1.00 54.44 251 SER A N 1
ATOM 2042 C CA . SER A 1 251 ? -66.679 14.769 60.883 1.00 54.44 251 SER A CA 1
ATOM 2043 C C . SER A 1 251 ? -66.812 14.760 59.369 1.00 54.44 251 SER A C 1
ATOM 2045 O O . SER A 1 251 ? -66.362 13.854 58.672 1.00 54.44 251 SER A O 1
ATOM 2047 N N . ARG A 1 252 ? -67.473 15.812 58.875 1.00 56.50 252 ARG A N 1
ATOM 2048 C CA . ARG A 1 252 ? -67.384 16.298 57.498 1.00 56.50 252 ARG A CA 1
ATOM 2049 C C . ARG A 1 252 ? -65.911 16.469 57.121 1.00 56.50 252 ARG A C 1
ATOM 2051 O O . ARG A 1 252 ? -65.321 17.522 57.364 1.00 56.50 252 ARG A O 1
ATOM 2058 N N . GLN A 1 253 ? -65.331 15.460 56.482 1.00 51.53 253 GLN A N 1
ATOM 2059 C CA . GLN A 1 253 ? -64.108 15.625 55.710 1.00 51.53 253 GLN A CA 1
ATOM 2060 C C . GLN A 1 253 ? -64.498 16.401 54.443 1.00 51.53 253 GLN A C 1
ATOM 2062 O O . GLN A 1 253 ? -64.986 15.843 53.463 1.00 51.53 253 GLN A O 1
ATOM 2067 N N . LYS A 1 254 ? -64.380 17.732 54.506 1.00 55.19 254 LYS A N 1
ATOM 2068 C CA . LYS A 1 254 ? -64.439 18.597 53.328 1.00 55.19 254 LYS A CA 1
ATOM 2069 C C . LYS A 1 254 ? -63.301 18.182 52.400 1.00 55.19 254 LYS A C 1
ATOM 2071 O O . LYS A 1 254 ? -62.137 18.421 52.713 1.00 55.19 254 LYS A O 1
ATOM 2076 N N . ASN A 1 255 ? -63.654 17.586 51.268 1.00 46.88 255 ASN A N 1
ATOM 2077 C CA . ASN A 1 255 ? -62.792 17.528 50.098 1.00 46.88 255 ASN A CA 1
ATOM 2078 C C . ASN A 1 255 ? -62.535 18.976 49.661 1.00 46.88 255 ASN A C 1
ATOM 2080 O O . ASN A 1 255 ? -63.367 19.585 48.990 1.00 46.88 255 ASN A O 1
ATOM 2084 N N . HIS A 1 256 ? -61.426 19.555 50.120 1.00 46.00 256 HIS A N 1
ATOM 2085 C CA . HIS A 1 256 ? -60.864 20.740 49.497 1.00 46.00 256 HIS A CA 1
ATOM 2086 C C . HIS A 1 256 ? -60.208 20.296 48.196 1.00 46.00 256 HIS A C 1
ATOM 2088 O O . HIS A 1 256 ? -59.089 19.796 48.162 1.00 46.00 256 HIS A O 1
ATOM 2094 N N . ASP A 1 257 ? -60.997 20.462 47.147 1.00 53.81 257 ASP A N 1
ATOM 2095 C CA . ASP A 1 257 ? -60.570 20.703 45.786 1.00 53.81 257 ASP A CA 1
ATOM 2096 C C . ASP A 1 257 ? -59.602 21.902 45.803 1.00 53.81 257 ASP A C 1
ATOM 2098 O O . ASP A 1 257 ? -60.006 23.051 45.991 1.00 53.81 257 ASP A O 1
ATOM 2102 N N . SER A 1 258 ? -58.300 21.632 45.737 1.00 48.38 258 SER A N 1
ATOM 2103 C CA . SER A 1 258 ? -57.290 22.646 45.446 1.00 48.38 258 SER A CA 1
ATOM 2104 C C . SER A 1 258 ? -56.637 22.273 44.128 1.00 48.38 258 SER A C 1
ATOM 2106 O O . SER A 1 258 ? -55.651 21.532 44.087 1.00 48.38 258 SER A O 1
ATOM 2108 N N . GLY A 1 259 ? -57.223 22.795 43.051 1.00 53.59 259 GLY A N 1
ATOM 2109 C CA . GLY A 1 259 ? -56.530 22.967 41.790 1.00 53.59 259 GLY A CA 1
ATOM 2110 C C . GLY A 1 259 ? -55.222 23.710 42.040 1.00 53.59 259 GLY A C 1
ATOM 2111 O O . GLY A 1 259 ? -55.206 24.790 42.630 1.00 53.59 259 GLY A O 1
ATOM 2112 N N . PHE A 1 260 ? -54.125 23.097 41.615 1.00 44.62 260 PHE A N 1
ATOM 2113 C CA . PHE A 1 260 ? -52.843 23.765 41.486 1.00 44.62 260 PHE A CA 1
ATOM 2114 C C . PHE A 1 260 ? -52.532 23.840 39.996 1.00 44.62 260 PHE A C 1
ATOM 2116 O O . PHE A 1 260 ? -52.100 22.868 39.373 1.00 44.62 260 PHE A O 1
ATOM 2123 N N . GLU A 1 261 ? -52.818 25.011 39.428 1.00 47.97 261 GLU A N 1
ATOM 2124 C CA . GLU A 1 261 ? -52.237 25.480 38.178 1.00 47.97 261 GLU A CA 1
ATOM 2125 C C . GLU A 1 261 ? -50.713 25.342 38.264 1.00 47.97 261 GLU A C 1
ATOM 2127 O O . GLU A 1 261 ? -50.057 25.943 39.115 1.00 47.97 261 GLU A O 1
ATOM 2132 N N . SER A 1 262 ? -50.139 24.534 37.375 1.00 48.12 262 SER A N 1
ATOM 2133 C CA . SER A 1 262 ? -48.700 24.533 37.128 1.00 48.12 262 SER A CA 1
ATOM 2134 C C . SER A 1 262 ? -48.398 25.517 36.005 1.00 48.12 262 SER A C 1
ATOM 2136 O O . SER A 1 262 ? -48.399 25.166 34.829 1.00 48.12 262 SER A O 1
ATOM 2138 N N . THR A 1 263 ? -48.118 26.760 36.388 1.00 53.69 263 THR A N 1
ATOM 2139 C CA . THR A 1 263 ? -47.396 27.737 35.567 1.00 53.69 263 THR A CA 1
ATOM 2140 C C . THR A 1 263 ? -46.144 28.166 36.321 1.00 53.69 263 THR A C 1
ATOM 2142 O O . THR A 1 263 ? -46.269 28.799 37.365 1.00 53.69 263 THR A O 1
ATOM 2145 N N . ALA A 1 264 ? -44.954 27.844 35.806 1.00 39.97 264 ALA A N 1
ATOM 2146 C CA . ALA A 1 264 ? -43.681 28.498 36.150 1.00 39.97 264 ALA A CA 1
ATOM 2147 C C . ALA A 1 264 ? -42.550 27.899 35.284 1.00 39.97 264 ALA A C 1
ATOM 2149 O O . ALA A 1 264 ? -42.302 26.701 35.340 1.00 39.97 264 ALA A O 1
ATOM 2150 N N . THR A 1 265 ? -42.060 28.634 34.275 1.00 40.78 265 THR A N 1
ATOM 2151 C CA . THR A 1 265 ? -40.838 29.488 34.306 1.00 40.78 265 THR A CA 1
ATOM 2152 C C . THR A 1 265 ? -39.562 28.658 34.082 1.00 40.78 265 THR A C 1
ATOM 2154 O O . THR A 1 265 ? -39.215 27.780 34.854 1.00 40.78 265 THR A O 1
ATOM 2157 N N . LYS A 1 266 ? -38.889 28.749 32.927 1.00 47.09 266 LYS A N 1
ATOM 2158 C CA . LYS A 1 266 ? -38.033 29.852 32.440 1.00 47.09 266 LYS A CA 1
ATOM 2159 C C . LYS A 1 266 ? -37.069 30.359 33.517 1.00 47.09 266 LYS A C 1
ATOM 2161 O O . LYS A 1 266 ? -37.309 31.382 34.150 1.00 47.09 266 LYS A O 1
ATOM 2166 N N . SER A 1 267 ? -35.968 29.634 33.688 1.00 45.94 267 SER A N 1
ATOM 2167 C CA . SER A 1 267 ? -34.785 30.061 34.428 1.00 45.94 267 SER A CA 1
ATOM 2168 C C . SER A 1 267 ? -33.792 30.750 33.488 1.00 45.94 267 SER A C 1
ATOM 2170 O O . SER A 1 267 ? -33.335 30.195 32.491 1.00 45.94 267 SER A O 1
ATOM 2172 N N . HIS A 1 268 ? -33.484 32.000 33.826 1.00 38.72 268 HIS A N 1
ATOM 2173 C CA . HIS A 1 268 ? -32.333 32.746 33.343 1.00 38.72 268 HIS A CA 1
ATOM 2174 C C . HIS A 1 268 ? -31.071 32.262 34.069 1.00 38.72 268 HIS A C 1
ATOM 2176 O O . HIS A 1 268 ? -31.037 32.246 35.297 1.00 38.72 268 HIS A O 1
ATOM 2182 N N . THR A 1 269 ? -30.010 31.972 33.320 1.00 46.19 269 THR A N 1
ATOM 2183 C CA . THR A 1 269 ? -28.627 32.021 33.808 1.00 46.19 269 THR A CA 1
ATOM 2184 C C . THR A 1 269 ? -27.919 33.142 33.063 1.00 46.19 269 THR A C 1
ATOM 2186 O O . THR A 1 269 ? -27.698 33.048 31.858 1.00 46.19 269 THR A O 1
ATOM 2189 N N . GLY A 1 270 ? -27.606 34.225 33.772 1.00 41.19 270 GLY A N 1
ATOM 2190 C CA . GLY A 1 270 ? -26.642 35.219 33.319 1.00 41.19 270 GLY A CA 1
ATOM 2191 C C . GLY A 1 270 ? -25.260 34.851 33.846 1.00 41.19 270 GLY A C 1
ATOM 2192 O O . GLY A 1 270 ? -25.107 34.625 35.044 1.00 41.19 270 GLY A O 1
ATOM 2193 N N . SER A 1 271 ? -24.261 34.816 32.968 1.00 43.66 271 SER A N 1
ATOM 2194 C CA . SER A 1 271 ? -22.871 35.037 33.356 1.00 43.66 271 SER A CA 1
ATOM 2195 C C . SER A 1 271 ? -22.175 35.851 32.272 1.00 43.66 271 SER A C 1
ATOM 2197 O O . SER A 1 271 ? -22.311 35.598 31.079 1.00 43.66 271 SER A O 1
ATOM 2199 N N . SER A 1 272 ? -21.512 36.884 32.760 1.00 43.44 272 SER A N 1
ATOM 2200 C CA . SER A 1 272 ? -20.915 38.028 32.091 1.00 43.44 272 SER A CA 1
ATOM 2201 C C . SER A 1 272 ? -19.519 37.708 31.556 1.00 43.44 272 SER A C 1
ATOM 2203 O O . SER A 1 272 ? -18.698 37.228 32.333 1.00 43.44 272 SER A O 1
ATOM 2205 N N . ALA A 1 273 ? -19.232 38.088 30.306 1.00 37.69 273 ALA A N 1
ATOM 2206 C CA . ALA A 1 273 ? -18.008 38.799 29.903 1.00 37.69 273 ALA A CA 1
ATOM 2207 C C . ALA A 1 273 ? -18.059 39.154 28.399 1.00 37.69 273 ALA A C 1
ATOM 2209 O O . ALA A 1 273 ? -17.947 38.289 27.536 1.00 37.69 273 ALA A O 1
ATOM 2210 N N . ASP A 1 274 ? -18.238 40.443 28.119 1.00 49.53 274 ASP A N 1
ATOM 2211 C CA . ASP A 1 274 ? -17.883 41.153 26.875 1.00 49.53 274 ASP A CA 1
ATOM 2212 C C . ASP A 1 274 ? -16.360 41.490 26.910 1.00 49.53 274 ASP A C 1
ATOM 2214 O O . ASP A 1 274 ? -15.776 41.327 27.990 1.00 49.53 274 ASP A O 1
ATOM 2218 N N . PRO A 1 275 ? -15.688 42.059 25.872 1.00 60.44 275 PRO A N 1
ATOM 2219 C CA . PRO A 1 275 ? -16.212 42.587 24.603 1.00 60.44 275 PRO A CA 1
ATOM 2220 C C . PRO A 1 275 ? -15.328 42.339 23.346 1.00 60.44 275 PRO A C 1
ATOM 2222 O O . PRO A 1 275 ? -14.212 41.831 23.411 1.00 60.44 275 PRO A O 1
ATOM 2225 N N . SER A 1 276 ? -15.802 42.888 22.219 1.00 37.38 276 SER A N 1
ATOM 2226 C CA . SER A 1 276 ? -15.052 43.398 21.049 1.00 37.38 276 SER A CA 1
ATOM 2227 C C . SER A 1 276 ? -14.833 42.465 19.845 1.00 37.38 276 SER A C 1
ATOM 2229 O O . SER A 1 276 ? -13.942 41.631 19.835 1.00 37.38 276 SER A O 1
ATOM 2231 N N . LEU A 1 277 ? -15.572 42.714 18.752 1.00 38.81 277 LEU A N 1
ATOM 2232 C CA . LEU A 1 277 ? -14.968 43.178 17.495 1.00 38.81 277 LEU A CA 1
ATOM 2233 C C . LEU A 1 277 ? -16.021 43.733 16.518 1.00 38.81 277 LEU A C 1
ATOM 2235 O O . LEU A 1 277 ? -17.192 43.364 16.529 1.00 38.81 277 LEU A O 1
ATOM 2239 N N . ALA A 1 278 ? -15.570 44.682 15.706 1.00 38.97 278 ALA A N 1
ATOM 2240 C CA . ALA A 1 278 ? -16.351 45.596 14.895 1.00 38.97 278 ALA A CA 1
ATOM 2241 C C . ALA A 1 278 ? -17.109 44.946 13.722 1.00 38.97 278 ALA A C 1
ATOM 2243 O O . ALA A 1 278 ? -16.581 44.130 12.974 1.00 38.97 278 ALA A O 1
ATOM 2244 N N . ARG A 1 279 ? -18.341 45.423 13.518 1.00 33.53 279 ARG A N 1
ATOM 2245 C CA . ARG A 1 279 ? -19.198 45.166 12.357 1.00 33.53 279 ARG A CA 1
ATOM 2246 C C . ARG A 1 279 ? -18.910 46.212 11.276 1.00 33.53 279 ARG A C 1
ATOM 2248 O O . ARG A 1 279 ? -19.405 47.336 11.358 1.00 33.53 279 ARG A O 1
ATOM 2255 N N . ALA A 1 280 ? -18.120 45.839 10.273 1.00 43.69 280 ALA A N 1
ATOM 2256 C CA . ALA A 1 280 ? -18.071 46.544 8.997 1.00 43.69 280 ALA A CA 1
ATOM 2257 C C . ALA A 1 280 ? -19.211 46.050 8.091 1.00 43.69 280 ALA A C 1
ATOM 2259 O O . ALA A 1 280 ? -19.642 44.900 8.154 1.00 43.69 280 ALA A O 1
ATOM 2260 N N . LYS A 1 281 ? -19.752 46.991 7.326 1.00 49.97 281 LYS A N 1
ATOM 2261 C CA . LYS A 1 281 ? -20.858 46.860 6.379 1.00 49.97 281 LYS A CA 1
ATOM 2262 C C . LYS A 1 281 ? -20.285 46.398 5.043 1.00 49.97 281 LYS A C 1
ATOM 2264 O O . LYS A 1 281 ? -19.308 47.010 4.656 1.00 49.97 281 LYS A O 1
ATOM 2269 N N . ASP A 1 282 ? -20.950 45.480 4.343 1.00 42.38 282 ASP A N 1
ATOM 2270 C CA . ASP A 1 282 ? -20.982 45.390 2.870 1.00 42.38 282 ASP A CA 1
ATOM 2271 C C . ASP A 1 282 ? -22.231 44.566 2.491 1.00 42.38 282 ASP A C 1
ATOM 2273 O O . ASP A 1 282 ? -22.413 43.450 2.965 1.00 42.38 282 ASP A O 1
ATOM 2277 N N . LYS A 1 283 ? -23.317 45.178 1.998 1.00 49.12 283 LYS A N 1
ATOM 2278 C CA . LYS A 1 283 ? -23.621 45.511 0.590 1.00 49.12 283 LYS A CA 1
ATOM 2279 C C . LYS A 1 283 ? -23.525 44.305 -0.352 1.00 49.12 283 LYS A C 1
ATOM 2281 O O . LYS A 1 283 ? -22.517 44.078 -1.002 1.00 49.12 283 LYS A O 1
ATOM 2286 N N . VAL A 1 284 ? -24.646 43.594 -0.451 1.00 45.44 284 VAL A N 1
ATOM 2287 C CA . VAL A 1 284 ? -24.977 42.670 -1.543 1.00 45.44 284 VAL A CA 1
ATOM 2288 C C . VAL A 1 284 ? -25.591 43.486 -2.688 1.00 45.44 284 VAL A C 1
ATOM 2290 O O . VAL A 1 284 ? -26.575 44.188 -2.433 1.00 45.44 284 VAL A O 1
ATOM 2293 N N . PRO A 1 285 ? -25.071 43.419 -3.925 1.00 58.19 285 PRO A N 1
ATOM 2294 C CA . PRO A 1 285 ? -25.823 43.796 -5.107 1.00 58.19 285 PRO A CA 1
ATOM 2295 C C . PRO A 1 285 ? -26.447 42.559 -5.762 1.00 58.19 285 PRO A C 1
ATOM 2297 O O . PRO A 1 285 ? -25.783 41.569 -6.058 1.00 58.19 285 PRO A O 1
ATOM 2300 N N . ILE A 1 286 ? -27.755 42.671 -5.965 1.00 45.25 286 ILE A N 1
ATOM 2301 C CA . ILE A 1 286 ? -28.588 41.849 -6.835 1.00 45.25 286 ILE A CA 1
ATOM 2302 C C . ILE A 1 286 ? -28.165 42.155 -8.275 1.00 45.25 286 ILE A C 1
ATOM 2304 O O . ILE A 1 286 ? -28.221 43.317 -8.673 1.00 45.25 286 ILE A O 1
ATOM 2308 N N . ASN A 1 287 ? -27.765 41.136 -9.034 1.00 41.50 287 ASN A N 1
ATOM 2309 C CA . ASN A 1 287 ? -27.742 41.197 -10.491 1.00 41.50 287 ASN A CA 1
ATOM 2310 C C . ASN A 1 287 ? -28.711 40.143 -11.015 1.00 41.50 287 ASN A C 1
ATOM 2312 O O . ASN A 1 287 ? -28.414 38.950 -11.020 1.00 41.50 287 ASN A O 1
ATOM 2316 N N . ASP A 1 288 ? -29.871 40.634 -11.437 1.00 42.19 288 ASP A N 1
ATOM 2317 C CA . ASP A 1 288 ? -30.714 39.980 -12.421 1.00 42.19 288 ASP A CA 1
ATOM 2318 C C . ASP A 1 288 ? -29.980 40.031 -13.764 1.00 42.19 288 ASP A C 1
ATOM 2320 O O . ASP A 1 288 ? -29.585 41.101 -14.236 1.00 42.19 288 ASP A O 1
ATOM 2324 N N . THR A 1 289 ? -29.767 38.881 -14.391 1.00 49.91 289 THR A N 1
ATOM 2325 C CA . THR A 1 289 ? -29.434 38.827 -15.815 1.00 49.91 289 THR A CA 1
ATOM 2326 C C . THR A 1 289 ? -30.145 37.624 -16.408 1.00 49.91 289 THR A C 1
ATOM 2328 O O . THR A 1 289 ? -29.780 36.472 -16.198 1.00 49.91 289 THR A O 1
ATOM 2331 N N . VAL A 1 290 ? -31.252 37.964 -17.055 1.00 51.53 290 VAL A N 1
ATOM 2332 C CA . VAL A 1 290 ? -31.936 37.217 -18.103 1.00 51.53 290 VAL A CA 1
ATOM 2333 C C . VAL A 1 290 ? -30.909 36.815 -19.155 1.00 51.53 290 VAL A C 1
ATOM 2335 O O . VAL A 1 290 ? -30.234 37.694 -19.678 1.00 51.53 290 VAL A O 1
ATOM 2338 N N . ASP A 1 291 ? -30.835 35.528 -19.476 1.00 51.25 291 ASP A N 1
ATOM 2339 C CA . ASP A 1 291 ? -30.567 35.104 -20.844 1.00 51.25 291 ASP A CA 1
ATOM 2340 C C . ASP A 1 291 ? -31.407 33.864 -21.155 1.00 51.25 291 ASP A C 1
ATOM 2342 O O . ASP A 1 291 ? -31.400 32.840 -20.470 1.00 51.25 291 ASP A O 1
ATOM 2346 N N . GLU A 1 292 ? -32.212 34.090 -22.173 1.00 54.91 292 GLU A N 1
ATOM 2347 C CA . GLU A 1 292 ? -33.212 33.287 -22.838 1.00 54.91 292 GLU A CA 1
ATOM 2348 C C . GLU A 1 292 ? -32.495 32.677 -24.042 1.00 54.91 292 GLU A C 1
ATOM 2350 O O . GLU A 1 292 ? -32.109 33.434 -24.923 1.00 54.91 292 GLU A O 1
ATOM 2355 N N . LEU A 1 293 ? -32.254 31.362 -24.073 1.00 58.72 293 LEU A N 1
ATOM 2356 C CA . LEU A 1 293 ? -31.825 30.664 -25.290 1.00 58.72 293 LEU A CA 1
ATOM 2357 C C . LEU A 1 293 ? -32.380 29.233 -25.320 1.00 58.72 293 LEU A C 1
ATOM 2359 O O . LEU A 1 293 ? -31.892 28.331 -24.642 1.00 58.72 293 LEU A O 1
ATOM 2363 N N . ASP A 1 294 ? -33.456 29.127 -26.093 1.00 48.66 294 ASP A N 1
ATOM 2364 C CA . ASP A 1 294 ? -33.728 28.171 -27.165 1.00 48.66 294 ASP A CA 1
ATOM 2365 C C . ASP A 1 294 ? -33.630 26.660 -26.911 1.00 48.66 294 ASP A C 1
ATOM 2367 O O . ASP A 1 294 ? -32.578 26.043 -26.741 1.00 48.66 294 ASP A O 1
ATOM 2371 N N . GLU A 1 295 ? -34.825 26.079 -27.016 1.00 51.28 295 GLU A N 1
ATOM 2372 C CA . GLU A 1 295 ? -35.112 24.718 -27.429 1.00 51.28 295 GLU A CA 1
ATOM 2373 C C . GLU A 1 295 ? -34.464 24.400 -28.787 1.00 51.28 295 GLU A C 1
ATOM 2375 O O . GLU A 1 295 ? -34.685 25.114 -29.757 1.00 51.28 295 GLU A O 1
ATOM 2380 N N . ASP A 1 296 ? -33.745 23.282 -28.872 1.00 52.66 296 ASP A N 1
ATOM 2381 C CA . ASP A 1 296 ? -33.674 22.440 -30.072 1.00 52.66 296 ASP A CA 1
ATOM 2382 C C . ASP A 1 296 ? -33.236 21.034 -29.625 1.00 52.66 296 ASP A C 1
ATOM 2384 O O . ASP A 1 296 ? -32.186 20.829 -29.021 1.00 52.66 296 ASP A O 1
ATOM 2388 N N . SER A 1 297 ? -34.140 20.056 -29.678 1.00 51.91 297 SER A N 1
ATOM 2389 C CA . SER A 1 297 ? -34.240 19.122 -30.808 1.00 51.91 297 SER A CA 1
ATOM 2390 C C . SER A 1 297 ? -32.917 18.427 -31.143 1.00 51.91 297 SER A C 1
ATOM 2392 O O . SER A 1 297 ? -32.136 18.918 -31.945 1.00 51.91 297 SER A O 1
ATOM 2394 N N . SER A 1 298 ? -32.720 17.211 -30.631 1.00 53.44 298 SER A N 1
ATOM 2395 C CA . SER A 1 298 ? -32.519 16.060 -31.523 1.00 53.44 298 SER A CA 1
ATOM 2396 C C . SER A 1 298 ? -32.623 14.762 -30.734 1.00 53.44 298 SER A C 1
ATOM 2398 O O . SER A 1 298 ? -31.813 14.457 -29.859 1.00 53.44 298 SER A O 1
ATOM 2400 N N . SER A 1 299 ? -33.668 14.010 -31.048 1.00 50.75 299 SER A N 1
ATOM 2401 C CA . SER A 1 299 ? -33.802 12.600 -30.730 1.00 50.75 299 SER A CA 1
ATOM 2402 C C . SER A 1 299 ? -33.042 11.809 -31.786 1.00 50.75 299 SER A C 1
ATOM 2404 O O . SER A 1 299 ? -33.450 11.818 -32.940 1.00 50.75 299 SER A O 1
ATOM 2406 N N . ASP A 1 300 ? -32.001 11.085 -31.388 1.00 48.69 300 ASP A N 1
ATOM 2407 C CA . ASP A 1 300 ? -31.441 10.007 -32.202 1.00 48.69 300 ASP A CA 1
ATOM 2408 C C . ASP A 1 300 ? -31.457 8.714 -31.380 1.00 48.69 300 ASP A C 1
ATOM 2410 O O . ASP A 1 300 ? -30.503 8.341 -30.696 1.00 48.69 300 ASP A O 1
ATOM 2414 N N . GLU A 1 301 ? -32.609 8.038 -31.437 1.00 43.94 301 GLU A N 1
ATOM 2415 C CA . GLU A 1 301 ? -32.727 6.612 -31.145 1.00 43.94 301 GLU A CA 1
ATOM 2416 C C . GLU A 1 301 ? -31.927 5.829 -32.196 1.00 43.94 301 GLU A C 1
ATOM 2418 O O . GLU A 1 301 ? -32.401 5.548 -33.298 1.00 43.94 301 GLU A O 1
ATOM 2423 N N . ALA A 1 302 ? -30.704 5.435 -31.850 1.00 50.06 302 ALA A N 1
ATOM 2424 C CA . ALA A 1 302 ? -29.986 4.418 -32.603 1.00 50.06 302 ALA A CA 1
ATOM 2425 C C . ALA A 1 302 ? -30.492 3.026 -32.196 1.00 50.06 302 ALA A C 1
ATOM 2427 O O . ALA A 1 302 ? -30.026 2.404 -31.241 1.00 50.06 302 ALA A O 1
ATOM 2428 N N . SER A 1 303 ? -31.473 2.558 -32.964 1.00 49.38 303 SER A N 1
ATOM 2429 C CA . SER A 1 303 ? -31.882 1.163 -33.087 1.00 49.38 303 SER A CA 1
ATOM 2430 C C . SER A 1 303 ? -30.692 0.281 -33.487 1.00 49.38 303 SER A C 1
ATOM 2432 O O . SER A 1 303 ? -30.138 0.439 -34.574 1.00 49.38 303 SER A O 1
ATOM 2434 N N . TYR A 1 304 ? -30.328 -0.684 -32.640 1.00 47.81 304 TYR A N 1
ATOM 2435 C CA . TYR A 1 304 ? -29.520 -1.835 -33.045 1.00 47.81 304 TYR A CA 1
ATOM 2436 C C . TYR A 1 304 ? -30.318 -3.113 -32.796 1.00 47.81 304 TYR A C 1
ATOM 2438 O O . TYR A 1 304 ? -30.352 -3.661 -31.695 1.00 47.81 304 TYR A O 1
ATOM 2446 N N . GLN A 1 305 ? -30.978 -3.582 -33.854 1.00 42.91 305 GLN A N 1
ATOM 2447 C CA . GLN A 1 305 ? -31.481 -4.943 -33.962 1.00 42.91 305 GLN A CA 1
ATOM 2448 C C . GLN A 1 305 ? -30.433 -5.843 -34.638 1.00 42.91 305 GLN A C 1
ATOM 2450 O O . GLN A 1 305 ? -29.992 -5.582 -35.751 1.00 42.91 305 GLN A O 1
ATOM 2455 N N . THR A 1 306 ? -30.122 -6.934 -33.930 1.00 45.94 306 THR A N 1
ATOM 2456 C CA . THR A 1 306 ? -29.956 -8.324 -34.406 1.00 45.94 306 THR A CA 1
ATOM 2457 C C . THR A 1 306 ? -28.879 -8.690 -35.440 1.00 45.94 306 THR A C 1
ATOM 2459 O O . THR A 1 306 ? -29.037 -8.434 -36.627 1.00 45.94 306 THR A O 1
ATOM 2462 N N . ALA A 1 307 ? -27.920 -9.512 -34.999 1.00 45.28 307 ALA A N 1
ATOM 2463 C CA . ALA A 1 307 ? -27.507 -10.794 -35.606 1.00 45.28 307 ALA A CA 1
ATOM 2464 C C . ALA A 1 307 ? -26.694 -11.551 -34.529 1.00 45.28 307 ALA A C 1
ATOM 2466 O O . ALA A 1 307 ? -25.795 -10.970 -33.934 1.00 45.28 307 ALA A O 1
ATOM 2467 N N . SER A 1 308 ? -27.166 -12.682 -33.989 1.00 47.59 308 SER A N 1
ATOM 2468 C CA . SER A 1 308 ? -26.946 -14.044 -34.513 1.00 47.59 308 SER A CA 1
ATOM 2469 C C . SER A 1 308 ? -25.483 -14.325 -34.836 1.00 47.59 308 SER A C 1
ATOM 2471 O O . SER A 1 308 ? -25.000 -13.819 -35.835 1.00 47.59 308 SER A O 1
ATOM 2473 N N . ASP A 1 309 ? -24.829 -15.078 -33.947 1.00 48.09 309 ASP A N 1
ATOM 2474 C CA . ASP A 1 309 ? -23.950 -16.237 -34.189 1.00 48.09 309 ASP A CA 1
ATOM 2475 C C . ASP A 1 309 ? -23.444 -16.651 -32.782 1.00 48.09 309 ASP A C 1
ATOM 2477 O O . ASP A 1 309 ? -22.909 -15.838 -32.041 1.00 48.09 309 ASP A O 1
ATOM 2481 N N . GLY A 1 310 ? -23.718 -17.824 -32.216 1.00 51.31 310 GLY A N 1
ATOM 2482 C CA . GLY A 1 310 ? -23.847 -19.120 -32.858 1.00 51.31 310 GLY A CA 1
ATOM 2483 C C . GLY A 1 310 ? -22.535 -19.904 -32.812 1.00 51.31 310 GLY A C 1
ATOM 2484 O O . GLY A 1 310 ? -22.240 -20.580 -33.785 1.00 51.31 310 GLY A O 1
ATOM 2485 N N . GLU A 1 311 ? -21.746 -19.841 -31.730 1.00 50.81 311 GLU A N 1
ATOM 2486 C CA . GLU A 1 311 ? -20.540 -20.675 -31.600 1.00 50.81 311 GLU A CA 1
ATOM 2487 C C . GLU A 1 311 ? -20.490 -21.404 -30.249 1.00 50.81 311 GLU A C 1
ATOM 2489 O O . GLU A 1 311 ? -19.927 -20.961 -29.250 1.00 50.81 311 GLU A O 1
ATOM 2494 N N . SER A 1 312 ? -21.156 -22.558 -30.242 1.00 51.56 312 SER A N 1
ATOM 2495 C CA . SER A 1 312 ? -20.937 -23.643 -29.294 1.00 51.56 312 SER A CA 1
ATOM 2496 C C . SER A 1 312 ? -19.616 -24.312 -29.666 1.00 51.56 312 SER A C 1
ATOM 2498 O O . SER A 1 312 ? -19.526 -24.996 -30.682 1.00 51.56 312 SER A O 1
ATOM 2500 N N . THR A 1 313 ? -18.583 -24.100 -28.854 1.00 54.84 313 THR A N 1
ATOM 2501 C CA . THR A 1 313 ? -17.393 -24.951 -28.870 1.00 54.84 313 THR A CA 1
ATOM 2502 C C . THR A 1 313 ? -17.494 -25.937 -27.715 1.00 54.84 313 THR A C 1
ATOM 2504 O O . THR A 1 313 ? -17.282 -25.613 -26.548 1.00 54.84 313 THR A O 1
ATOM 2507 N N . ASP A 1 314 ? -17.874 -27.162 -28.072 1.00 49.66 314 ASP A N 1
ATOM 2508 C CA . ASP A 1 314 ? -17.638 -28.367 -27.288 1.00 49.66 314 ASP A CA 1
ATOM 2509 C C . ASP A 1 314 ? -16.139 -28.476 -26.970 1.00 49.66 314 ASP A C 1
ATOM 2511 O O . ASP A 1 314 ? -15.324 -28.771 -27.843 1.00 49.66 314 ASP A O 1
ATOM 2515 N N . PHE A 1 315 ? -15.769 -28.270 -25.707 1.00 49.16 315 PHE A N 1
ATOM 2516 C CA . PHE A 1 315 ? -14.466 -28.667 -25.173 1.00 49.16 315 PHE A CA 1
ATOM 2517 C C . PHE A 1 315 ? -14.668 -29.814 -24.179 1.00 49.16 315 PHE A C 1
ATOM 2519 O O . PHE A 1 315 ? -14.605 -29.650 -22.965 1.00 49.16 315 PHE A O 1
ATOM 2526 N N . ASN A 1 316 ? -14.936 -30.997 -24.729 1.00 51.03 316 ASN A N 1
ATOM 2527 C CA . ASN A 1 316 ? -14.867 -32.283 -24.040 1.00 51.03 316 ASN A CA 1
ATOM 2528 C C . ASN A 1 316 ? -14.158 -33.284 -24.958 1.00 51.03 316 ASN A C 1
ATOM 2530 O O . ASN A 1 316 ? -14.816 -34.061 -25.635 1.00 51.03 316 ASN A O 1
ATOM 2534 N N . ASP A 1 317 ? -12.824 -33.252 -25.005 1.00 47.00 317 ASP A N 1
ATOM 2535 C CA . ASP A 1 317 ? -12.010 -34.453 -25.255 1.00 47.00 317 ASP A CA 1
ATOM 2536 C C . ASP A 1 317 ? -10.512 -34.123 -25.141 1.00 47.00 317 ASP A C 1
ATOM 2538 O O . ASP A 1 317 ? -9.848 -33.763 -26.111 1.00 47.00 317 ASP A O 1
ATOM 2542 N N . VAL A 1 318 ? -9.940 -34.280 -23.945 1.00 50.06 318 VAL A N 1
ATOM 2543 C CA . VAL A 1 318 ? -8.506 -34.580 -23.822 1.00 50.06 318 VAL A CA 1
ATOM 2544 C C . VAL A 1 318 ? -8.371 -35.836 -22.979 1.00 50.06 318 VAL A C 1
ATOM 2546 O O . VAL A 1 318 ? -8.331 -35.817 -21.749 1.00 50.06 318 VAL A O 1
ATOM 2549 N N . LYS A 1 319 ? -8.341 -36.959 -23.695 1.00 56.75 319 LYS A N 1
ATOM 2550 C CA . LYS A 1 319 ? -7.872 -38.245 -23.196 1.00 56.75 319 LYS A CA 1
ATOM 2551 C C . LYS A 1 319 ? -6.372 -38.170 -22.922 1.00 56.75 319 LYS A C 1
ATOM 2553 O O . LYS A 1 319 ? -5.585 -37.867 -23.811 1.00 56.75 319 LYS A O 1
ATOM 2558 N N . TRP A 1 320 ? -6.027 -38.491 -21.681 1.00 56.03 320 TRP A N 1
ATOM 2559 C CA . TRP A 1 320 ? -4.956 -39.396 -21.269 1.00 56.03 320 TRP A CA 1
ATOM 2560 C C . TRP A 1 320 ? -4.010 -39.886 -22.374 1.00 56.03 320 TRP A C 1
ATOM 2562 O O . TRP A 1 320 ? -4.413 -40.654 -23.248 1.00 56.03 320 TRP A O 1
ATOM 2572 N N . PHE A 1 321 ? -2.728 -39.557 -22.229 1.00 54.81 321 PHE A N 1
ATOM 2573 C CA . PHE A 1 321 ? -1.644 -40.420 -22.684 1.00 54.81 321 PHE A CA 1
ATOM 2574 C C . PHE A 1 321 ? -0.605 -40.548 -21.567 1.00 54.81 321 PHE A C 1
ATOM 2576 O O . PHE A 1 321 ? 0.152 -39.623 -21.287 1.00 54.81 321 PHE A O 1
ATOM 2583 N N . GLU A 1 322 ? -0.622 -41.713 -20.920 1.00 55.16 322 GLU A N 1
ATOM 2584 C CA . GLU A 1 322 ? 0.555 -42.329 -20.316 1.00 55.16 322 GLU A CA 1
ATOM 2585 C C . GLU A 1 322 ? 1.426 -42.897 -21.446 1.00 55.16 322 GLU A C 1
ATOM 2587 O O . GLU A 1 322 ? 0.927 -43.669 -22.270 1.00 55.16 322 GLU A O 1
ATOM 2592 N N . GLN A 1 323 ? 2.714 -42.550 -21.458 1.00 60.19 323 GLN A N 1
ATOM 2593 C CA . GLN A 1 323 ? 3.807 -43.496 -21.714 1.00 60.19 323 GLN A CA 1
ATOM 2594 C C . GLN A 1 323 ? 5.148 -42.929 -21.260 1.00 60.19 323 GLN A C 1
ATOM 2596 O O . GLN A 1 323 ? 5.451 -41.772 -21.625 1.00 60.19 323 GLN A O 1
#

InterPro domains:
  IPR000488 Death domain [PF00531] (50-122)
  IPR000488 Death domain [PS50017] (53-123)
  IPR011029 Death-like domain superfamily [G3DSA:1.10.533.10] (36-123)
  IPR011029 Death-like domain superfamily [SSF47986] (39-123)
  IPR016729 FAS-associated death domain protein [PTHR15077] (37-312)

pLDDT: mean 70.79, std 21.67, range [33.53, 98.31]